Protein AF-A0A351QZT5-F1 (afdb_monomer_lite)

Structure (mmCIF, N/CA/C/O backbone):
data_AF-A0A351QZT5-F1
#
_entry.id   AF-A0A351QZT5-F1
#
loop_
_atom_site.group_PDB
_atom_site.id
_atom_site.type_symbol
_atom_site.label_atom_id
_atom_site.label_alt_id
_atom_site.label_comp_id
_atom_site.label_asym_id
_atom_site.label_entity_id
_atom_site.label_seq_id
_atom_site.pdbx_PDB_ins_code
_atom_site.Cartn_x
_atom_site.Cartn_y
_atom_site.Cartn_z
_atom_site.occupancy
_atom_site.B_iso_or_equiv
_atom_site.auth_seq_id
_atom_site.auth_comp_id
_atom_site.auth_asym_id
_atom_site.auth_atom_id
_atom_site.pdbx_PDB_model_num
ATOM 1 N N . MET A 1 1 ? -37.251 -5.964 3.955 1.00 41.22 1 MET A N 1
ATOM 2 C CA . MET A 1 1 ? -36.649 -4.626 3.748 1.00 41.22 1 MET A CA 1
ATOM 3 C C . MET A 1 1 ? -35.363 -4.549 4.556 1.00 41.22 1 MET A C 1
ATOM 5 O O . MET A 1 1 ? -35.449 -4.616 5.776 1.00 41.22 1 MET A O 1
ATOM 9 N N . LYS A 1 2 ? -34.189 -4.450 3.918 1.00 48.06 2 LYS A N 1
ATOM 10 C CA . LYS A 1 2 ? -32.960 -4.080 4.636 1.00 48.06 2 LYS A CA 1
ATOM 11 C C . LYS A 1 2 ? -33.086 -2.598 4.990 1.00 48.06 2 LYS A C 1
ATOM 13 O O . LYS A 1 2 ? -33.150 -1.764 4.096 1.00 48.06 2 LYS A O 1
ATOM 18 N N . LYS A 1 3 ? -33.250 -2.282 6.275 1.00 58.62 3 LYS A N 1
ATOM 19 C CA . LYS A 1 3 ? -33.229 -0.895 6.750 1.00 58.62 3 LYS A CA 1
ATOM 20 C C . LYS A 1 3 ? -31.768 -0.494 6.896 1.00 58.62 3 LYS A C 1
ATOM 22 O O . LYS A 1 3 ? -31.158 -0.758 7.925 1.00 58.62 3 LYS A O 1
ATOM 27 N N . GLU A 1 4 ? -31.209 0.090 5.848 1.00 69.50 4 GLU A N 1
ATOM 28 C CA . GLU A 1 4 ? -29.913 0.756 5.927 1.00 69.50 4 GLU A CA 1
ATOM 29 C C . GLU A 1 4 ? -30.108 2.058 6.707 1.00 69.50 4 GLU A C 1
ATOM 31 O O . GLU A 1 4 ? -30.897 2.923 6.325 1.00 69.50 4 GLU A O 1
ATOM 36 N N . GLN A 1 5 ? -29.463 2.156 7.867 1.00 77.88 5 GLN A N 1
ATOM 37 C CA . GLN A 1 5 ? -29.479 3.351 8.700 1.00 77.88 5 GLN A CA 1
ATOM 38 C C . GLN A 1 5 ? -28.054 3.844 8.874 1.00 77.88 5 GLN A C 1
ATOM 40 O O . GLN A 1 5 ? -27.160 3.081 9.234 1.00 77.88 5 GLN A O 1
ATOM 45 N N . THR A 1 6 ? -27.852 5.138 8.653 1.00 85.94 6 THR A N 1
ATOM 46 C CA . THR A 1 6 ? -26.585 5.788 8.961 1.00 85.94 6 THR A CA 1
ATOM 47 C C . THR A 1 6 ? -26.472 5.999 10.468 1.00 85.94 6 THR A C 1
ATOM 49 O O . THR A 1 6 ? -27.440 6.332 11.164 1.00 85.94 6 THR A O 1
ATOM 52 N N . CYS A 1 7 ? -25.274 5.773 10.996 1.00 87.62 7 CYS A N 1
ATOM 53 C CA . CYS A 1 7 ? -24.989 5.965 12.408 1.00 87.62 7 CYS A CA 1
ATOM 54 C C . CYS A 1 7 ? -23.595 6.544 12.608 1.00 87.62 7 CYS A C 1
ATOM 56 O O . CYS A 1 7 ? -22.662 6.240 11.864 1.00 87.62 7 CYS A O 1
ATOM 58 N N . ASN A 1 8 ? -23.442 7.328 13.669 1.00 89.38 8 ASN A N 1
ATOM 59 C CA . ASN A 1 8 ? -22.129 7.643 14.201 1.00 89.38 8 ASN A CA 1
ATOM 60 C C . ASN A 1 8 ? -21.695 6.518 15.143 1.00 89.38 8 ASN A C 1
ATOM 62 O O . ASN A 1 8 ? -22.431 6.145 16.059 1.00 89.38 8 ASN A O 1
ATOM 66 N N . PHE A 1 9 ? -20.492 6.004 14.914 1.00 90.31 9 PHE A N 1
ATOM 67 C CA . PHE A 1 9 ? -19.908 4.903 15.666 1.00 90.31 9 PHE A CA 1
ATOM 68 C C . PHE A 1 9 ? -18.742 5.402 16.522 1.00 90.31 9 PHE A C 1
ATOM 70 O O . PHE A 1 9 ? -17.801 6.017 16.012 1.00 90.31 9 PHE A O 1
ATOM 77 N N . TYR A 1 10 ? -18.800 5.120 17.822 1.00 91.31 10 TYR A N 1
ATOM 78 C CA . TYR A 1 10 ? -17.805 5.545 18.800 1.00 91.31 10 TYR A CA 1
ATOM 79 C C . TYR A 1 10 ? -17.298 4.347 19.598 1.00 91.31 10 TYR A C 1
ATOM 81 O O . TYR A 1 10 ? -18.075 3.514 20.066 1.00 91.31 10 TYR A O 1
ATOM 89 N N . ILE A 1 11 ? -15.981 4.289 19.794 1.00 91.94 11 ILE A N 1
ATOM 90 C CA . ILE A 1 11 ? -15.333 3.260 20.607 1.00 91.94 11 ILE A CA 1
ATOM 91 C C . ILE A 1 11 ? -14.859 3.900 21.908 1.00 91.94 11 ILE A C 1
ATOM 93 O O . ILE A 1 11 ? -13.974 4.755 21.900 1.00 91.94 11 ILE A O 1
ATOM 97 N N . TYR A 1 12 ? -15.412 3.450 23.028 1.00 90.75 12 TYR A N 1
ATOM 98 C CA . TYR A 1 12 ? -15.063 3.914 24.366 1.00 90.75 12 TYR A CA 1
ATOM 99 C C . TYR A 1 12 ? -14.162 2.903 25.096 1.00 90.75 12 TYR A C 1
ATOM 101 O O . TYR A 1 12 ? -13.942 1.782 24.627 1.00 90.75 12 TYR A O 1
ATOM 109 N N . PRO A 1 13 ? -13.581 3.278 26.252 1.00 86.69 13 PRO A N 1
ATOM 110 C CA . PRO A 1 13 ? -12.863 2.351 27.122 1.00 86.69 13 PRO A CA 1
ATOM 111 C C . PRO A 1 13 ? -13.649 1.077 27.444 1.00 86.69 13 PRO A C 1
ATOM 113 O O . PRO A 1 13 ? -13.099 -0.005 27.260 1.00 86.69 13 PRO A O 1
ATOM 116 N N . ASN A 1 14 ? -14.928 1.224 27.805 1.00 88.75 14 ASN A N 1
ATOM 117 C CA . ASN A 1 14 ? -15.750 0.161 28.393 1.00 88.75 14 ASN A CA 1
ATOM 118 C C . ASN A 1 14 ? -16.771 -0.453 27.422 1.00 88.75 14 ASN A C 1
ATOM 120 O O . ASN A 1 14 ? -17.579 -1.284 27.829 1.00 88.75 14 ASN A O 1
ATOM 124 N N . GLY A 1 15 ? -16.767 -0.049 26.150 1.00 90.75 15 GLY A N 1
ATOM 125 C CA . GLY A 1 15 ? -17.767 -0.507 25.194 1.00 90.75 15 GLY A CA 1
ATOM 126 C C . GLY A 1 15 ? -17.778 0.273 23.888 1.00 90.75 15 GLY A C 1
ATOM 127 O O . GLY A 1 15 ? -16.898 1.094 23.618 1.00 90.75 15 GLY A O 1
ATOM 128 N N . ILE A 1 16 ? -18.796 0.011 23.081 1.00 93.06 16 ILE A N 1
ATOM 129 C CA . ILE A 1 16 ? -19.071 0.696 21.818 1.00 93.06 16 ILE A CA 1
ATOM 130 C C . ILE A 1 16 ? -20.423 1.389 21.879 1.00 93.06 16 ILE A C 1
ATOM 132 O O . ILE A 1 16 ? -21.345 0.935 22.555 1.00 93.06 16 ILE A O 1
ATOM 136 N N . TYR A 1 17 ? -20.531 2.495 21.159 1.00 93.25 17 TYR A N 1
ATOM 137 C CA . TYR A 1 17 ? -21.716 3.330 21.148 1.00 93.25 17 TYR A CA 1
ATOM 138 C C . TYR A 1 17 ? -22.104 3.690 19.716 1.00 93.25 17 TYR A C 1
ATOM 140 O O . TYR A 1 17 ? -21.278 4.158 18.928 1.00 93.25 17 TYR A O 1
ATOM 148 N N . PHE A 1 18 ? -23.377 3.483 19.407 1.00 90.75 18 PHE A N 1
ATOM 149 C CA . PHE A 1 18 ? -24.009 3.787 18.136 1.00 90.75 18 PHE A CA 1
ATOM 150 C C . PHE A 1 18 ? -25.028 4.896 18.335 1.00 90.75 18 PHE A C 1
ATOM 152 O O . PHE A 1 18 ? -25.919 4.794 19.177 1.00 90.75 18 PHE A O 1
ATOM 159 N N . ASN A 1 19 ? -24.916 5.945 17.532 1.00 89.88 19 ASN A N 1
ATOM 160 C CA . ASN A 1 19 ? -25.879 7.034 17.485 1.00 89.88 19 ASN A CA 1
ATOM 161 C C . ASN A 1 19 ? -26.495 7.076 16.086 1.00 89.88 19 ASN A C 1
ATOM 163 O O . ASN A 1 19 ? -25.877 7.602 15.156 1.00 89.88 19 ASN A O 1
ATOM 167 N N . PHE A 1 20 ? -27.667 6.464 15.930 1.00 87.00 20 PHE A N 1
ATOM 168 C CA . PHE A 1 20 ? -28.378 6.390 14.659 1.00 87.00 20 PHE A CA 1
ATOM 169 C C . PHE A 1 20 ? -29.042 7.730 14.351 1.00 87.00 20 PHE A C 1
ATOM 171 O O . PHE A 1 20 ? -29.643 8.357 15.224 1.00 87.00 20 PHE A O 1
ATOM 178 N N . THR A 1 21 ? -28.987 8.157 13.090 1.00 80.06 21 THR A N 1
ATOM 179 C CA . THR A 1 21 ? -29.537 9.453 12.660 1.00 80.06 21 THR A CA 1
ATOM 180 C C . THR A 1 21 ? -31.043 9.576 12.920 1.00 80.06 21 THR A C 1
ATOM 182 O O . THR A 1 21 ? -31.542 10.676 13.132 1.00 80.06 21 THR A O 1
ATOM 185 N N . LEU A 1 22 ? -31.759 8.449 12.987 1.00 75.19 22 LEU A N 1
ATOM 186 C CA . LEU A 1 22 ? -33.195 8.381 13.284 1.00 75.19 22 LEU A CA 1
ATOM 187 C C . LEU A 1 22 ? -33.514 8.195 14.784 1.00 75.19 22 LEU A C 1
ATOM 189 O O . LEU A 1 22 ? -34.585 7.711 15.134 1.00 75.19 22 LEU A O 1
ATOM 193 N N . GLY A 1 23 ? -32.597 8.590 15.673 1.00 67.81 23 GLY A N 1
ATOM 194 C CA . GLY A 1 23 ? -32.889 8.872 17.085 1.00 67.81 23 GLY A CA 1
ATOM 195 C C . GLY A 1 23 ? -32.577 7.753 18.077 1.00 67.81 23 GLY A C 1
ATOM 196 O O . GLY A 1 23 ? -32.468 8.020 19.274 1.00 67.81 23 GLY A O 1
ATOM 197 N N . ASN A 1 24 ? -32.359 6.524 17.611 1.00 81.06 24 ASN A N 1
ATOM 198 C CA . ASN A 1 24 ? -31.965 5.438 18.501 1.00 81.06 24 ASN A CA 1
ATOM 199 C C . ASN A 1 24 ? -30.483 5.551 18.865 1.00 81.06 24 ASN A C 1
ATOM 201 O O . ASN A 1 24 ? -29.616 5.772 18.018 1.00 81.06 24 ASN A O 1
ATOM 205 N N . LYS A 1 25 ? -30.193 5.370 20.149 1.00 87.94 25 LYS A N 1
ATOM 206 C CA . LYS A 1 25 ? -28.838 5.287 20.686 1.00 87.94 25 LYS A CA 1
ATOM 207 C C . LYS A 1 25 ? -28.672 3.907 21.285 1.00 87.94 25 LYS A C 1
ATOM 209 O O . LYS A 1 25 ? -29.520 3.478 22.061 1.00 87.94 25 LYS A O 1
ATOM 214 N N . VAL A 1 26 ? -27.602 3.217 20.918 1.00 88.50 26 VAL A N 1
ATOM 215 C CA . VAL A 1 26 ? -27.355 1.850 21.375 1.00 88.50 26 VAL A CA 1
ATOM 216 C C . VAL A 1 26 ? -25.946 1.766 21.933 1.00 88.50 26 VAL A C 1
ATOM 218 O O . VAL A 1 26 ? -24.992 2.220 21.305 1.00 88.50 26 VAL A O 1
ATOM 221 N N . TYR A 1 27 ? -25.819 1.204 23.129 1.00 91.31 27 TYR A N 1
ATOM 222 C CA . TYR A 1 27 ? -24.543 0.988 23.797 1.00 91.31 27 TYR A CA 1
ATOM 223 C C . TYR A 1 27 ? -24.343 -0.502 24.042 1.00 91.31 27 TYR A C 1
ATOM 225 O O . TYR A 1 27 ? -25.229 -1.160 24.582 1.00 91.31 27 TYR A O 1
ATOM 233 N N . PHE A 1 28 ? -23.158 -1.007 23.712 1.00 90.38 28 PHE A N 1
ATOM 234 C CA . PHE A 1 28 ? -22.757 -2.372 24.033 1.00 90.38 28 PHE A CA 1
ATOM 235 C C . PHE A 1 28 ? -21.510 -2.349 24.906 1.00 90.38 28 PHE A C 1
ATOM 237 O O . PHE A 1 28 ? -20.482 -1.789 24.519 1.00 90.38 28 PHE A O 1
ATOM 244 N N . SER A 1 29 ? -21.597 -2.983 26.078 1.00 89.25 29 SER A N 1
ATOM 245 C CA . SER A 1 29 ? -20.441 -3.201 26.950 1.00 89.25 29 SER A CA 1
ATOM 246 C C . SER A 1 29 ? -19.392 -4.060 26.244 1.00 89.25 29 SER A C 1
ATOM 248 O O . SER A 1 29 ? -19.732 -4.992 25.513 1.00 89.25 29 SER A O 1
ATOM 250 N N . LEU A 1 30 ? -18.113 -3.783 26.499 1.00 86.88 30 LEU A N 1
ATOM 251 C CA . LEU A 1 30 ? -16.993 -4.547 25.951 1.00 86.88 30 LEU A CA 1
ATOM 252 C C . LEU A 1 30 ? -17.080 -6.038 26.318 1.00 86.88 30 LEU A C 1
ATOM 254 O O . LEU A 1 30 ? -16.704 -6.883 25.516 1.00 86.88 30 LEU A O 1
ATOM 258 N N . GLU A 1 31 ? -17.637 -6.367 27.485 1.00 86.06 31 GLU A N 1
ATOM 259 C CA . GLU A 1 31 ? -17.836 -7.748 27.957 1.00 86.06 31 GLU A CA 1
ATOM 260 C C . GLU A 1 31 ? -18.825 -8.553 27.097 1.00 86.06 31 GLU A C 1
ATOM 262 O O . GLU A 1 31 ? -18.746 -9.787 27.016 1.00 86.06 31 GLU A O 1
ATOM 267 N N . ASN A 1 32 ? -19.749 -7.854 26.432 1.00 87.19 32 ASN A N 1
ATOM 268 C CA . ASN A 1 32 ? -20.734 -8.457 25.539 1.00 87.19 32 ASN A CA 1
ATOM 269 C C . ASN A 1 32 ? -20.168 -8.683 24.136 1.00 87.19 32 ASN A C 1
ATOM 271 O O . ASN A 1 32 ? -20.751 -9.436 23.362 1.00 87.19 32 ASN A O 1
ATOM 275 N N . LEU A 1 33 ? -19.031 -8.079 23.799 1.00 87.69 33 LEU A N 1
ATOM 276 C CA . LEU A 1 33 ? -18.394 -8.250 22.502 1.00 87.69 33 LEU A CA 1
ATOM 277 C C . LEU A 1 33 ? -17.529 -9.519 22.513 1.00 87.69 33 LEU A C 1
ATOM 279 O O . LEU A 1 33 ? -16.673 -9.695 23.376 1.00 87.69 33 LEU A O 1
ATOM 283 N N . ARG A 1 34 ? -17.736 -10.417 21.546 1.00 85.75 34 ARG A N 1
ATOM 284 C CA . ARG A 1 34 ? -16.976 -11.675 21.430 1.00 85.75 34 ARG A CA 1
ATOM 285 C C . ARG A 1 34 ? -15.878 -11.623 20.388 1.00 85.75 34 ARG A C 1
ATOM 287 O O . ARG A 1 34 ? -14.765 -12.080 20.628 1.00 85.75 34 ARG A O 1
ATOM 294 N N . GLN A 1 35 ? -16.215 -11.133 19.205 1.00 85.62 35 GLN A N 1
ATOM 295 C CA . GLN A 1 35 ? -15.324 -11.153 18.058 1.00 85.62 35 GLN A CA 1
ATOM 296 C C . GLN A 1 35 ? -15.579 -9.928 17.196 1.00 85.62 35 GLN A C 1
ATOM 298 O O . GLN A 1 35 ? -16.703 -9.440 17.095 1.00 85.62 35 GLN A O 1
ATOM 303 N N . VAL A 1 36 ? -14.520 -9.463 16.547 1.00 89.00 36 VAL A N 1
ATOM 304 C CA . VAL A 1 36 ? -14.604 -8.483 15.474 1.00 89.00 36 VAL A CA 1
ATOM 305 C C . VAL A 1 36 ? -13.934 -9.064 14.231 1.00 89.00 36 VAL A C 1
ATOM 307 O O . VAL A 1 36 ? -12.860 -9.662 14.336 1.00 89.00 36 VAL A O 1
ATOM 310 N N . LYS A 1 37 ? -14.572 -8.924 13.070 1.00 88.81 37 LYS A N 1
ATOM 311 C CA . LYS A 1 37 ? -14.020 -9.277 11.755 1.00 88.81 37 LYS A CA 1
ATOM 312 C C . LYS A 1 37 ? -14.101 -8.072 10.822 1.00 88.81 37 LYS A C 1
ATOM 314 O O . LYS A 1 37 ? -14.906 -7.168 11.035 1.00 88.81 37 LYS A O 1
ATOM 319 N N . CYS A 1 38 ? -13.252 -8.064 9.805 1.00 86.31 38 CYS A N 1
ATOM 320 C CA . CYS A 1 38 ? -13.203 -7.024 8.788 1.00 86.31 38 CYS A CA 1
ATOM 321 C C . CYS A 1 38 ? -13.192 -7.693 7.412 1.00 86.31 38 CYS A C 1
ATOM 323 O O . CYS A 1 38 ? -12.330 -8.534 7.168 1.00 86.31 38 CYS A O 1
ATOM 325 N N . ASP A 1 39 ? -14.130 -7.321 6.543 1.00 80.88 39 ASP A N 1
ATOM 326 C CA . ASP A 1 39 ? -14.259 -7.838 5.172 1.00 80.88 39 ASP A CA 1
ATOM 327 C C . ASP A 1 39 ? -14.051 -6.707 4.151 1.00 80.88 39 ASP A C 1
ATOM 329 O O . ASP A 1 39 ? -14.941 -6.359 3.382 1.00 80.88 39 ASP A O 1
ATOM 333 N N . GLY A 1 40 ? -12.901 -6.027 4.245 1.00 73.00 40 GLY A N 1
ATOM 334 C CA . GLY A 1 40 ? -12.448 -4.963 3.331 1.00 73.00 40 GLY A CA 1
ATOM 335 C C . GLY A 1 40 ? -13.221 -3.635 3.379 1.00 73.00 40 GLY A C 1
ATOM 336 O O . GLY A 1 40 ? -12.607 -2.572 3.366 1.00 73.00 40 GLY A O 1
ATOM 337 N N . VAL A 1 41 ? -14.549 -3.681 3.471 1.00 79.94 41 VAL A N 1
ATOM 338 C CA . VAL A 1 41 ? -15.468 -2.529 3.474 1.00 79.94 41 VAL A CA 1
ATOM 339 C C . VAL A 1 41 ? -16.398 -2.569 4.691 1.00 79.94 41 VAL A C 1
ATOM 341 O O . VAL A 1 41 ? -16.810 -1.527 5.206 1.00 79.94 41 VAL A O 1
ATOM 344 N N . THR A 1 42 ? -16.683 -3.768 5.207 1.00 86.62 42 THR A N 1
ATOM 345 C CA . THR A 1 42 ? -17.592 -3.959 6.341 1.00 86.62 42 THR A CA 1
ATOM 346 C C . T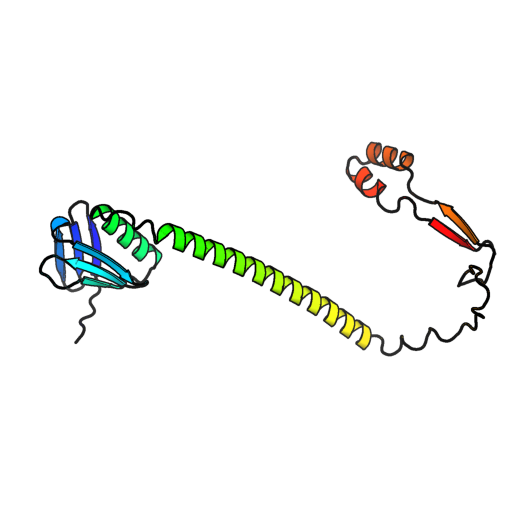HR A 1 42 ? -16.875 -4.422 7.603 1.00 86.62 42 THR A C 1
ATOM 348 O O . THR A 1 42 ? -16.061 -5.348 7.580 1.00 86.62 42 THR A O 1
ATOM 351 N N . LEU A 1 43 ? -17.232 -3.804 8.726 1.00 90.19 43 LEU A N 1
ATOM 352 C CA . LEU A 1 43 ? -16.874 -4.223 10.074 1.00 90.19 43 LEU A CA 1
ATOM 353 C C . LEU A 1 43 ? -17.997 -5.101 10.635 1.00 90.19 43 LEU A C 1
ATOM 355 O O . LEU A 1 43 ? -19.136 -4.649 10.757 1.00 90.19 43 LEU A O 1
ATOM 359 N N . GLU A 1 44 ? -17.673 -6.339 10.998 1.00 90.81 44 GLU A N 1
ATOM 360 C CA . GLU A 1 44 ? -18.608 -7.260 11.645 1.00 90.81 44 GLU A CA 1
ATOM 361 C C . GLU A 1 44 ? -18.278 -7.378 13.135 1.00 90.81 44 GLU A C 1
ATOM 363 O O . GLU A 1 44 ? -17.159 -7.747 13.505 1.00 90.81 44 GLU A O 1
ATOM 368 N N . ILE A 1 45 ? -19.250 -7.093 13.998 1.00 90.94 45 ILE A N 1
ATOM 369 C CA . ILE A 1 45 ? -19.118 -7.171 15.454 1.00 90.94 45 ILE A CA 1
ATOM 370 C C . ILE A 1 45 ? -20.077 -8.241 15.968 1.00 90.94 45 ILE A C 1
ATOM 372 O O . ILE A 1 45 ? -21.290 -8.134 15.808 1.00 90.94 45 ILE A O 1
ATOM 376 N N . TYR A 1 46 ? -19.529 -9.272 16.602 1.00 88.44 46 TYR A N 1
ATOM 377 C CA . TYR A 1 46 ? -20.289 -10.394 17.137 1.00 88.44 46 TYR A CA 1
ATOM 378 C C . TYR A 1 46 ? -20.553 -10.154 18.621 1.00 88.44 46 TYR A C 1
ATOM 380 O O . TYR A 1 46 ? -19.610 -10.101 19.421 1.00 88.44 46 TYR A O 1
ATOM 388 N N . ILE A 1 47 ? -21.826 -10.015 18.980 1.00 88.44 47 ILE A N 1
ATOM 389 C CA . ILE A 1 47 ? 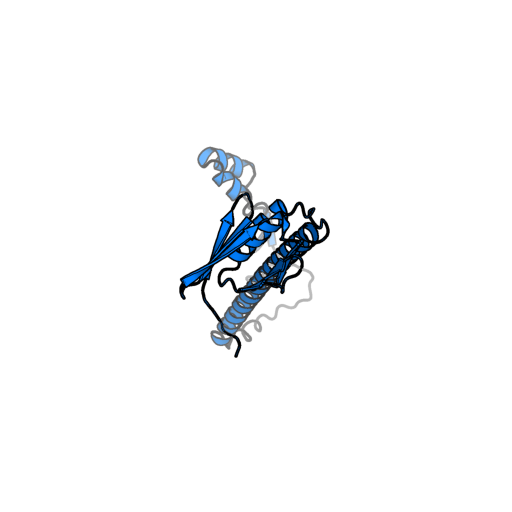-22.279 -9.775 20.350 1.00 88.44 47 ILE A CA 1
ATOM 390 C C . ILE A 1 47 ? -22.752 -11.097 20.966 1.00 88.44 47 ILE A C 1
ATOM 392 O O . ILE A 1 47 ? -23.240 -11.999 20.287 1.00 88.44 47 ILE A O 1
ATOM 396 N N . ARG A 1 48 ? -22.541 -11.259 22.270 1.00 82.12 48 ARG A N 1
ATOM 397 C CA . ARG A 1 48 ? -22.969 -12.432 23.029 1.00 82.12 48 ARG A CA 1
ATOM 398 C C . ARG A 1 48 ? -24.498 -12.502 23.058 1.00 82.12 48 ARG A C 1
ATOM 400 O O . ARG A 1 48 ? -25.129 -11.586 23.562 1.00 82.12 48 ARG A O 1
ATOM 407 N N . ASN A 1 49 ? -25.051 -13.631 22.612 1.00 75.69 49 ASN A N 1
ATOM 408 C CA . ASN A 1 49 ? -26.493 -13.924 22.618 1.00 75.69 49 ASN A CA 1
ATOM 409 C C . ASN A 1 49 ? -27.350 -12.965 21.769 1.00 75.69 49 ASN A C 1
ATOM 411 O O . ASN A 1 49 ? -28.563 -12.919 21.944 1.00 75.69 49 ASN A O 1
ATOM 415 N N . GLU A 1 50 ? -26.734 -12.237 20.840 1.00 78.06 50 GLU A N 1
ATOM 416 C CA . GLU A 1 50 ? -27.409 -11.327 19.915 1.00 78.06 50 GLU A CA 1
ATOM 417 C C . GLU A 1 50 ? -26.928 -11.576 18.480 1.00 78.06 50 GLU A C 1
ATOM 419 O O . GLU A 1 50 ? -25.938 -12.279 18.244 1.00 78.06 50 GLU A O 1
ATOM 424 N N . GLU A 1 51 ? -27.634 -11.001 17.507 1.00 79.31 51 GLU A N 1
ATOM 425 C CA . GLU A 1 51 ? -27.199 -11.018 16.114 1.00 79.31 51 GLU A CA 1
ATOM 426 C C . GLU A 1 51 ? -25.925 -10.183 15.911 1.00 79.31 51 GLU A C 1
ATOM 428 O O . GLU A 1 51 ? -25.626 -9.239 16.646 1.00 79.31 51 GLU A O 1
ATOM 433 N N . MET A 1 52 ? -25.149 -10.536 14.886 1.00 85.88 52 MET A N 1
ATOM 434 C CA . MET A 1 52 ? -23.963 -9.766 14.519 1.00 85.88 52 MET A CA 1
ATOM 435 C C . MET A 1 52 ? -24.351 -8.387 13.970 1.00 85.88 52 MET A C 1
ATOM 437 O O . MET A 1 52 ? -25.248 -8.262 13.135 1.00 85.88 52 MET A O 1
ATOM 441 N N . ILE A 1 53 ? -23.616 -7.353 14.373 1.00 87.50 53 ILE A N 1
ATOM 442 C CA . ILE A 1 53 ? -23.755 -6.011 13.807 1.00 87.50 53 ILE A CA 1
ATOM 443 C C . ILE A 1 53 ? -22.815 -5.887 12.615 1.00 87.50 53 ILE A C 1
ATOM 445 O O . ILE A 1 53 ? -21.606 -6.089 12.746 1.00 87.50 53 ILE A O 1
ATOM 449 N N . LYS A 1 54 ? -23.371 -5.511 11.463 1.00 89.62 54 LYS A N 1
ATOM 450 C CA . LYS A 1 54 ? -22.621 -5.173 10.251 1.00 89.62 54 LYS A CA 1
ATOM 451 C C . LYS A 1 54 ? -22.630 -3.671 10.035 1.00 89.62 54 LYS A C 1
ATOM 453 O O . LYS A 1 54 ? -23.697 -3.064 9.999 1.00 89.62 54 LYS A O 1
ATOM 458 N N . ILE A 1 55 ? -21.446 -3.088 9.890 1.00 88.88 55 ILE A N 1
ATOM 459 C CA . ILE A 1 55 ? -21.265 -1.652 9.682 1.00 88.88 55 ILE A CA 1
ATOM 460 C C . ILE A 1 55 ? -20.433 -1.465 8.426 1.00 88.88 55 ILE A C 1
ATOM 462 O O . ILE A 1 55 ? -19.307 -1.953 8.352 1.00 88.88 55 ILE A O 1
ATOM 466 N N . GLU A 1 56 ? -20.967 -0.736 7.459 1.00 88.56 56 GLU A N 1
ATOM 467 C CA . GLU A 1 56 ? -20.208 -0.291 6.297 1.00 88.56 56 GLU A CA 1
ATOM 468 C C . GLU A 1 56 ? -19.481 1.015 6.633 1.00 88.56 56 GLU A C 1
ATOM 470 O O . GLU A 1 56 ? -20.060 1.922 7.235 1.00 88.56 56 GLU A O 1
ATOM 475 N N . ILE A 1 57 ? -18.186 1.094 6.317 1.00 87.19 57 ILE A N 1
ATOM 476 C CA . ILE A 1 57 ? -17.372 2.286 6.581 1.00 87.19 57 ILE A CA 1
ATOM 477 C C . ILE A 1 57 ? -16.695 2.717 5.280 1.00 87.19 57 ILE A C 1
ATOM 479 O O . ILE A 1 57 ? -15.697 2.127 4.876 1.00 87.19 57 ILE A O 1
ATOM 483 N N . ASP A 1 58 ? -17.159 3.828 4.700 1.00 84.75 58 ASP A N 1
ATOM 484 C CA . ASP A 1 58 ? -16.725 4.346 3.387 1.00 84.75 58 ASP A CA 1
ATOM 485 C C . ASP A 1 58 ? -15.208 4.571 3.245 1.00 84.75 58 ASP A C 1
ATOM 487 O O . ASP A 1 58 ? -14.665 4.636 2.144 1.00 84.75 58 ASP A O 1
ATOM 491 N N . LYS A 1 59 ? -14.498 4.776 4.362 1.00 85.44 59 LYS A N 1
ATOM 492 C CA . LYS A 1 59 ? -13.060 5.077 4.376 1.00 85.44 59 LYS A CA 1
ATOM 493 C C . LYS A 1 59 ? -12.272 3.904 4.949 1.00 85.44 59 LYS A C 1
ATOM 495 O O . LYS A 1 59 ? -12.220 3.744 6.168 1.00 85.44 59 LYS A O 1
ATOM 500 N N . GLU A 1 60 ? -11.522 3.209 4.096 1.00 83.56 60 GLU A N 1
ATOM 501 C CA . GLU A 1 60 ? -10.663 2.064 4.453 1.00 83.56 60 GLU A CA 1
ATOM 502 C C . GLU A 1 60 ? -9.711 2.358 5.631 1.00 83.56 60 GLU A C 1
ATOM 504 O O . GLU A 1 60 ? -9.570 1.560 6.561 1.00 83.56 60 GLU A O 1
ATOM 509 N N . LYS A 1 61 ? -9.110 3.560 5.668 1.00 84.75 61 LYS A N 1
ATOM 510 C CA . LYS A 1 61 ? -8.261 3.993 6.795 1.00 84.75 61 LYS A CA 1
ATOM 511 C C . LYS A 1 61 ? -9.021 4.031 8.124 1.00 84.75 61 LYS A C 1
ATOM 513 O O . LYS A 1 61 ? -8.472 3.635 9.149 1.00 84.75 61 LYS A O 1
ATOM 518 N N . LYS A 1 62 ? -10.272 4.509 8.121 1.00 87.81 62 LYS A N 1
ATOM 519 C CA . LYS A 1 62 ? -11.116 4.564 9.326 1.00 87.81 62 LYS A CA 1
ATOM 520 C C . LYS A 1 62 ? -11.568 3.168 9.743 1.00 87.81 62 LYS A C 1
ATOM 522 O O . LYS A 1 62 ? -11.541 2.869 10.932 1.00 87.81 62 LYS A O 1
ATOM 527 N N . LEU A 1 63 ? -11.917 2.317 8.777 1.00 87.69 63 LEU A N 1
ATOM 528 C CA . LEU A 1 63 ? -12.258 0.914 9.010 1.00 87.69 63 LEU A CA 1
ATOM 529 C C . LEU A 1 63 ? -11.104 0.174 9.698 1.00 87.69 63 LEU A C 1
ATOM 531 O O . LEU A 1 63 ? -11.285 -0.424 10.757 1.00 87.69 63 LEU A O 1
ATOM 535 N N . SER A 1 64 ? -9.894 0.313 9.154 1.00 85.81 64 SER A N 1
ATOM 536 C CA . SER A 1 64 ? -8.674 -0.282 9.707 1.00 85.81 64 SER A CA 1
ATOM 537 C C . SER A 1 64 ? -8.381 0.208 11.127 1.00 85.81 64 SER A C 1
ATOM 539 O O . SER A 1 64 ? -8.028 -0.580 12.004 1.00 85.81 64 SER A O 1
ATOM 541 N N . GLN A 1 65 ? -8.544 1.509 11.386 1.00 88.88 65 GLN A N 1
ATOM 542 C CA . GLN A 1 65 ? -8.388 2.076 12.727 1.00 88.88 65 GLN A CA 1
ATOM 543 C C . GLN A 1 65 ? -9.416 1.504 13.708 1.00 8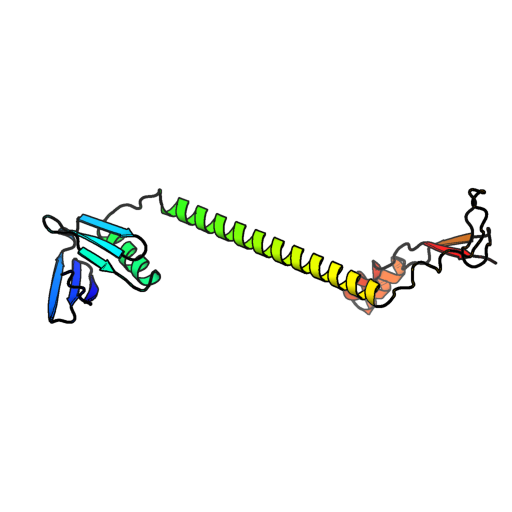8.88 65 GLN A C 1
ATOM 545 O O . GLN A 1 65 ? -9.033 1.032 14.779 1.00 88.88 65 GLN A O 1
ATOM 550 N N . ALA A 1 66 ? -10.699 1.496 13.338 1.00 89.12 66 ALA A N 1
ATOM 551 C CA . ALA A 1 66 ? -11.775 0.961 14.166 1.00 89.12 66 ALA A CA 1
ATOM 552 C C . ALA A 1 66 ? -11.554 -0.521 14.505 1.00 89.12 66 ALA A C 1
ATOM 554 O O . ALA A 1 66 ? -11.589 -0.896 15.680 1.00 89.12 66 ALA A O 1
ATOM 555 N N . TYR A 1 67 ? -11.242 -1.342 13.498 1.00 90.75 67 TYR A N 1
ATOM 556 C CA . TYR A 1 67 ? -10.942 -2.764 13.662 1.00 90.75 67 TYR A CA 1
ATOM 557 C C . TYR A 1 67 ? -9.776 -2.996 14.629 1.00 90.75 67 TYR A C 1
ATOM 559 O O . TYR A 1 67 ? -9.908 -3.750 15.593 1.00 90.75 67 TYR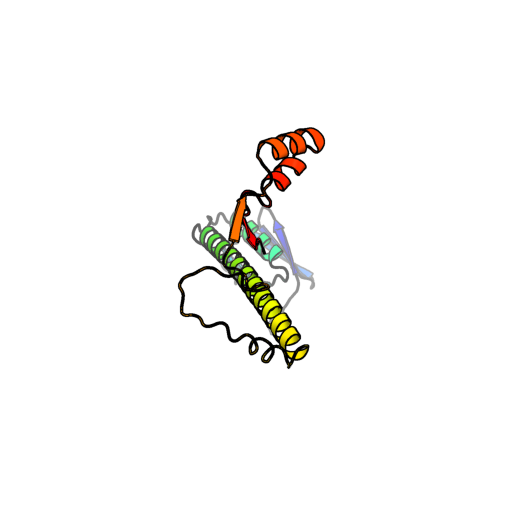 A O 1
ATOM 567 N N . ASN A 1 68 ? -8.652 -2.302 14.428 1.00 88.38 68 ASN A N 1
ATOM 568 C CA . ASN A 1 68 ? -7.462 -2.464 15.264 1.00 88.38 68 ASN A CA 1
ATOM 569 C C . ASN A 1 68 ? -7.706 -2.052 16.722 1.00 88.38 68 ASN A C 1
ATOM 571 O O . ASN A 1 68 ? -7.237 -2.730 17.640 1.00 88.38 68 ASN A O 1
ATOM 575 N N . VAL A 1 69 ? -8.451 -0.964 16.949 1.00 89.94 69 VAL A N 1
ATOM 576 C CA . VAL A 1 69 ? -8.798 -0.504 18.301 1.00 89.94 69 VAL A CA 1
ATOM 577 C C . VAL A 1 69 ? -9.698 -1.520 19.003 1.00 89.94 69 VAL A C 1
ATOM 579 O O . VAL A 1 69 ? -9.397 -1.900 20.135 1.00 89.94 69 VAL A O 1
ATOM 582 N N . LEU A 1 70 ? -10.763 -1.994 18.349 1.00 88.94 70 LEU A N 1
ATOM 583 C CA . LEU A 1 70 ? -11.663 -2.998 18.926 1.00 88.94 70 LEU A CA 1
ATOM 584 C C . LEU A 1 70 ? -10.936 -4.301 19.220 1.00 88.94 70 LEU A C 1
ATOM 586 O O . LEU A 1 70 ? -11.015 -4.818 20.329 1.00 88.94 70 LEU A O 1
ATOM 590 N N . ARG A 1 71 ? -10.164 -4.799 18.258 1.00 86.56 71 ARG A N 1
ATOM 591 C CA . ARG A 1 71 ? -9.403 -6.038 18.404 1.00 86.56 71 ARG A CA 1
ATOM 592 C C . ARG A 1 71 ? -8.447 -5.985 19.591 1.00 86.56 71 ARG A C 1
ATOM 594 O O . ARG A 1 71 ? -8.416 -6.919 20.387 1.00 86.56 71 ARG A O 1
ATOM 601 N N . LYS A 1 72 ? -7.715 -4.874 19.742 1.00 87.12 72 LYS A N 1
ATOM 602 C CA . LYS A 1 72 ? -6.826 -4.645 20.889 1.00 87.12 72 LYS A CA 1
ATOM 603 C C . LYS A 1 72 ? -7.598 -4.646 22.211 1.00 87.12 72 LYS A C 1
ATOM 605 O O . LYS A 1 72 ? -7.125 -5.223 23.183 1.00 87.12 72 LYS A O 1
ATOM 610 N N . LYS A 1 73 ? -8.770 -4.006 22.251 1.00 85.44 73 LYS A N 1
ATOM 611 C CA . LYS A 1 73 ? -9.619 -3.935 23.451 1.00 85.44 73 LYS A CA 1
ATOM 612 C C . LYS A 1 73 ? -10.207 -5.284 23.851 1.00 85.44 73 LYS A C 1
ATOM 614 O O . LYS A 1 73 ? -10.305 -5.554 25.038 1.00 85.44 73 LYS A O 1
ATOM 619 N N . LEU A 1 74 ? -10.540 -6.135 22.886 1.00 83.44 74 LEU A N 1
ATOM 620 C CA . LEU A 1 74 ? -11.071 -7.477 23.140 1.00 83.44 74 LEU A CA 1
ATOM 621 C C . LEU A 1 74 ? -10.012 -8.470 23.640 1.00 83.44 74 LEU A C 1
ATOM 623 O O . LEU A 1 74 ? -10.324 -9.642 23.826 1.00 83.44 74 LEU A O 1
ATOM 627 N N . GLY A 1 75 ? -8.753 -8.047 23.804 1.00 71.00 75 GLY A N 1
ATOM 628 C CA . GLY A 1 75 ? -7.667 -8.952 24.182 1.00 71.00 75 GLY A CA 1
ATOM 629 C C . GLY A 1 75 ? -7.423 -10.055 23.148 1.00 71.00 75 GLY A C 1
ATOM 630 O O . GLY A 1 75 ? -6.741 -11.034 23.443 1.00 71.00 75 GLY A O 1
ATOM 631 N N . LEU A 1 76 ? -7.968 -9.904 21.934 1.00 64.56 76 LEU A N 1
ATOM 632 C CA . LEU A 1 76 ? -7.730 -10.821 20.833 1.00 64.56 76 LEU A CA 1
ATOM 633 C C . LEU A 1 76 ? -6.256 -10.677 20.465 1.00 64.56 76 LEU A C 1
ATOM 635 O O . LEU A 1 76 ? -5.819 -9.631 19.971 1.00 64.56 76 LEU A O 1
ATOM 639 N N . SER A 1 77 ? -5.480 -11.717 20.770 1.00 45.25 77 SER A N 1
ATOM 640 C CA . SER A 1 77 ? -4.061 -11.766 20.452 1.00 45.25 77 SER A CA 1
ATOM 641 C C . SER A 1 77 ? -3.855 -11.454 18.965 1.00 45.25 77 SER A C 1
ATOM 643 O O . SER A 1 77 ? -4.719 -11.751 18.127 1.00 45.25 77 SER A O 1
ATOM 645 N N . PRO A 1 78 ? -2.726 -10.833 18.587 1.00 47.91 78 PRO A N 1
ATOM 646 C CA . PRO A 1 78 ? -2.387 -10.729 17.188 1.00 47.91 78 PRO A CA 1
ATOM 647 C C . PRO A 1 78 ? -2.384 -12.137 16.590 1.00 47.91 78 PRO A C 1
ATOM 649 O O . PRO A 1 78 ? -1.532 -12.947 16.944 1.00 47.91 78 PRO A O 1
ATOM 652 N N . GLN A 1 79 ? -3.311 -12.433 15.677 1.00 48.12 79 GLN A N 1
ATOM 653 C CA . GLN A 1 79 ? -3.102 -13.457 14.663 1.00 48.12 79 GLN A CA 1
ATOM 654 C C . GLN A 1 79 ? -1.790 -13.093 13.955 1.00 48.12 79 GLN A C 1
ATOM 656 O O . GLN A 1 79 ? -1.761 -12.262 13.049 1.00 48.12 79 GLN A O 1
ATOM 661 N N . LYS A 1 80 ? -0.677 -13.648 14.449 1.00 44.75 80 LYS A N 1
ATOM 662 C CA . LYS A 1 80 ? 0.681 -13.454 13.923 1.00 44.75 80 LYS A CA 1
ATOM 663 C C . LYS A 1 80 ? 0.768 -13.822 12.436 1.00 44.75 80 LYS A C 1
ATOM 665 O O . LYS A 1 80 ? 1.614 -13.289 11.736 1.00 44.75 80 LYS A O 1
ATOM 670 N N . LEU A 1 81 ? -0.148 -14.660 11.948 1.00 46.59 81 LEU A N 1
ATOM 671 C CA . LEU A 1 81 ? -0.178 -15.137 10.568 1.00 46.59 81 LEU A CA 1
ATOM 672 C C . LEU A 1 81 ? -0.609 -14.108 9.509 1.00 46.59 81 LEU A C 1
ATOM 674 O O . LEU A 1 81 ? -0.320 -14.339 8.339 1.00 46.59 81 LEU A O 1
ATOM 678 N N . GLU A 1 82 ? -1.264 -12.997 9.858 1.00 54.97 82 GLU A N 1
ATOM 679 C CA . GLU A 1 82 ? -1.760 -12.049 8.840 1.00 54.97 82 GLU A CA 1
ATOM 680 C C . GLU A 1 82 ? -0.851 -10.831 8.653 1.00 54.97 82 GLU A C 1
ATOM 682 O O . GLU A 1 82 ? -0.638 -10.395 7.528 1.00 54.97 82 GLU A O 1
ATOM 687 N N . GLY A 1 83 ? -0.238 -10.310 9.719 1.00 49.06 83 GLY A N 1
ATOM 688 C CA . GLY A 1 83 ? 0.598 -9.106 9.622 1.00 49.06 83 GLY A CA 1
ATOM 689 C C . GLY A 1 83 ? 1.886 -9.303 8.814 1.00 49.06 83 GLY A C 1
ATOM 690 O O . GLY A 1 83 ? 2.307 -8.398 8.096 1.00 49.06 83 GLY A O 1
ATOM 691 N N . GLU A 1 84 ? 2.504 -10.482 8.908 1.00 59.12 84 GLU A N 1
ATOM 692 C CA . GLU A 1 84 ? 3.709 -10.818 8.137 1.00 59.12 84 GLU A CA 1
ATOM 693 C C . GLU A 1 84 ? 3.372 -11.104 6.673 1.00 59.12 84 GLU A C 1
ATOM 695 O O . GLU A 1 84 ? 4.024 -10.554 5.791 1.00 59.12 84 GLU A O 1
ATOM 700 N N . LYS A 1 85 ? 2.289 -11.849 6.407 1.00 60.91 85 LYS A N 1
ATOM 701 C CA . LYS A 1 85 ? 1.809 -12.103 5.040 1.00 60.91 85 LYS A CA 1
ATOM 702 C C . LYS A 1 85 ? 1.375 -10.824 4.329 1.00 60.91 85 LYS A C 1
ATOM 704 O O . LYS A 1 85 ? 1.689 -10.658 3.157 1.00 60.91 85 LYS A O 1
ATOM 709 N N . ILE A 1 86 ? 0.702 -9.904 5.025 1.00 63.41 86 ILE A N 1
ATOM 710 C CA . ILE A 1 86 ? 0.313 -8.601 4.464 1.00 63.41 86 ILE A CA 1
ATOM 711 C C . ILE A 1 86 ? 1.557 -7.773 4.127 1.00 63.41 86 ILE A C 1
ATOM 713 O O . ILE A 1 86 ? 1.642 -7.240 3.026 1.00 63.41 86 ILE A O 1
ATOM 717 N N . LYS A 1 87 ? 2.562 -7.719 5.012 1.00 71.06 87 LYS A N 1
ATOM 718 C CA . LYS A 1 87 ? 3.833 -7.032 4.715 1.00 71.06 87 LYS A CA 1
ATOM 719 C C . LYS A 1 87 ? 4.592 -7.676 3.556 1.00 71.06 87 LYS A C 1
ATOM 721 O O . LYS A 1 87 ? 5.179 -6.967 2.744 1.00 71.06 87 LYS A O 1
ATOM 726 N N . GLU A 1 88 ? 4.587 -9.002 3.469 1.00 79.69 88 GLU A N 1
ATOM 727 C CA . GLU A 1 88 ? 5.217 -9.735 2.371 1.00 79.69 88 GLU A CA 1
ATOM 728 C C . GLU A 1 88 ? 4.507 -9.463 1.036 1.00 79.69 88 GLU A C 1
ATOM 730 O O . GLU A 1 88 ? 5.166 -9.187 0.036 1.00 79.69 88 GLU A O 1
ATOM 735 N N . LEU A 1 89 ? 3.170 -9.449 1.027 1.00 79.56 89 LEU A N 1
ATOM 736 C CA . LEU A 1 89 ? 2.348 -9.099 -0.136 1.00 79.56 89 LEU A CA 1
ATOM 737 C C . LEU A 1 89 ? 2.528 -7.632 -0.556 1.00 79.56 89 LEU A C 1
ATOM 739 O O . LEU A 1 89 ? 2.634 -7.346 -1.747 1.00 79.56 89 LEU A O 1
ATOM 743 N N . GLU A 1 90 ? 2.608 -6.699 0.395 1.00 82.56 90 GLU A N 1
ATOM 744 C CA . GLU A 1 90 ? 2.900 -5.288 0.114 1.00 82.56 90 GLU A CA 1
ATOM 745 C C . GLU A 1 90 ? 4.301 -5.095 -0.475 1.00 82.56 90 GLU A C 1
ATOM 747 O O . GLU A 1 90 ? 4.477 -4.298 -1.399 1.00 82.56 90 GLU A O 1
ATOM 752 N N . ASN A 1 91 ? 5.300 -5.821 0.033 1.00 86.56 91 ASN A N 1
ATOM 753 C CA . ASN A 1 91 ? 6.659 -5.773 -0.498 1.00 86.56 91 ASN A CA 1
ATOM 754 C C . ASN A 1 91 ? 6.734 -6.370 -1.908 1.00 86.56 91 ASN A C 1
ATOM 756 O O . ASN A 1 91 ? 7.305 -5.727 -2.788 1.00 86.56 91 ASN A O 1
ATOM 760 N N . LYS A 1 92 ? 6.088 -7.519 -2.147 1.00 89.44 92 LYS A N 1
ATOM 761 C CA . LYS A 1 92 ? 5.978 -8.134 -3.480 1.00 89.44 92 LYS A CA 1
ATOM 762 C C . LYS A 1 92 ? 5.312 -7.195 -4.485 1.00 89.44 92 LYS A C 1
ATOM 764 O O . LYS A 1 92 ? 5.885 -6.943 -5.538 1.00 89.44 92 LYS A O 1
ATOM 769 N N . ARG A 1 93 ? 4.185 -6.566 -4.124 1.00 87.38 93 ARG A N 1
ATOM 770 C CA . ARG A 1 93 ? 3.528 -5.553 -4.974 1.00 87.38 93 ARG A CA 1
ATOM 771 C C . ARG A 1 93 ? 4.439 -4.367 -5.292 1.00 87.38 93 ARG A C 1
ATOM 773 O O . ARG A 1 93 ? 4.464 -3.906 -6.427 1.00 87.38 93 ARG A O 1
ATOM 780 N N . LYS A 1 94 ? 5.196 -3.868 -4.309 1.00 89.38 94 LYS A N 1
ATOM 781 C CA . LYS A 1 94 ? 6.153 -2.767 -4.524 1.00 89.38 94 LYS A CA 1
ATOM 782 C C . LYS A 1 94 ? 7.319 -3.168 -5.426 1.00 89.38 94 LYS A C 1
ATOM 784 O O . LYS A 1 94 ? 7.844 -2.313 -6.137 1.00 89.38 94 LYS A O 1
ATOM 789 N N . GLU A 1 95 ? 7.769 -4.417 -5.369 1.00 93.50 95 GLU A N 1
ATOM 790 C CA . GLU A 1 95 ? 8.786 -4.937 -6.288 1.00 93.50 95 GLU A CA 1
ATOM 791 C C . GLU A 1 95 ? 8.234 -5.089 -7.705 1.00 93.50 95 GLU A C 1
ATOM 793 O O . GLU A 1 95 ? 8.848 -4.575 -8.639 1.00 93.50 95 GLU A O 1
ATOM 798 N N . GLU A 1 96 ? 7.050 -5.679 -7.867 1.00 93.44 96 GLU A N 1
ATOM 799 C CA . GLU A 1 96 ? 6.372 -5.811 -9.163 1.00 93.44 96 GLU A CA 1
ATOM 800 C C . GLU A 1 96 ? 6.124 -4.449 -9.825 1.00 93.44 96 GLU A C 1
ATOM 802 O O . GLU A 1 96 ? 6.417 -4.270 -11.006 1.00 93.44 96 GLU A O 1
ATOM 807 N N . GLU A 1 97 ? 5.665 -3.451 -9.066 1.00 93.94 97 GLU A N 1
ATOM 808 C CA . GLU A 1 97 ? 5.440 -2.092 -9.571 1.00 93.94 97 GLU A CA 1
ATOM 809 C C . GLU A 1 97 ? 6.748 -1.431 -10.040 1.00 93.94 97 GLU A C 1
ATOM 811 O O . GLU A 1 97 ? 6.787 -0.778 -11.086 1.00 93.94 97 GLU A O 1
ATOM 816 N N . LYS A 1 98 ? 7.855 -1.648 -9.316 1.00 94.94 98 LYS A N 1
ATOM 817 C CA . LYS A 1 98 ? 9.182 -1.163 -9.727 1.00 94.94 98 LYS A CA 1
ATOM 818 C C . LYS A 1 98 ? 9.680 -1.853 -10.993 1.00 94.94 98 LYS A C 1
ATOM 820 O O . LYS A 1 98 ? 10.278 -1.183 -11.837 1.00 94.94 98 LYS A O 1
ATOM 825 N N . GLU A 1 99 ? 9.479 -3.159 -11.126 1.00 95.56 99 GLU A N 1
ATOM 826 C CA . GLU A 1 99 ? 9.870 -3.904 -12.326 1.00 95.56 99 GLU A CA 1
ATOM 827 C C . GLU A 1 99 ? 9.030 -3.488 -13.540 1.00 95.56 99 GLU A C 1
ATOM 829 O O . GLU A 1 99 ? 9.587 -3.222 -14.607 1.00 95.56 99 GLU A O 1
ATOM 834 N N . LEU A 1 100 ? 7.720 -3.296 -13.368 1.00 95.38 100 LEU A N 1
ATOM 835 C CA . LEU A 1 100 ? 6.835 -2.798 -14.421 1.00 95.38 100 LEU A CA 1
ATOM 836 C C . LEU A 1 100 ? 7.218 -1.378 -14.869 1.00 95.38 100 LEU A C 1
ATOM 838 O O . LEU A 1 100 ? 7.289 -1.096 -16.064 1.00 95.38 100 LEU A O 1
ATOM 842 N N . GLU A 1 101 ? 7.541 -0.487 -13.929 1.00 96.25 101 GLU A N 1
ATOM 843 C CA . GLU A 1 101 ? 8.020 0.869 -14.226 1.00 96.25 101 GLU A CA 1
ATOM 844 C C . GLU A 1 101 ? 9.348 0.850 -15.008 1.00 96.25 101 GLU A C 1
ATOM 846 O O . GLU A 1 101 ? 9.546 1.643 -15.936 1.00 96.25 101 GLU A O 1
ATOM 851 N N . LYS A 1 102 ? 10.269 -0.067 -14.674 1.00 95.62 102 LYS A N 1
ATOM 852 C CA . LYS A 1 102 ? 11.516 -0.269 -15.434 1.00 95.62 102 LYS A CA 1
ATOM 853 C C . LYS A 1 102 ? 11.239 -0.801 -16.840 1.00 95.62 102 LYS A C 1
ATOM 855 O O . LYS A 1 102 ? 11.849 -0.299 -17.787 1.00 95.62 102 LYS A O 1
ATOM 860 N N . ALA A 1 103 ? 10.338 -1.772 -16.982 1.00 94.94 103 ALA A N 1
ATOM 861 C CA . ALA A 1 103 ? 9.938 -2.331 -18.272 1.00 94.94 103 ALA A CA 1
ATOM 862 C C . ALA A 1 103 ? 9.320 -1.252 -19.172 1.00 94.94 103 ALA A C 1
ATOM 864 O O . ALA A 1 103 ? 9.797 -1.047 -20.287 1.00 94.94 103 ALA A O 1
ATOM 865 N N . ARG A 1 104 ? 8.384 -0.453 -18.643 1.00 95.31 104 ARG A N 1
ATOM 866 C CA . ARG A 1 104 ? 7.746 0.654 -19.372 1.00 95.31 104 ARG A CA 1
ATOM 867 C C . ARG A 1 104 ? 8.763 1.700 -19.838 1.00 95.31 104 ARG A C 1
ATOM 869 O O . ARG A 1 104 ? 8.737 2.129 -20.987 1.00 95.31 104 ARG A O 1
ATOM 876 N N . LYS A 1 105 ? 9.727 2.067 -18.982 1.00 95.12 105 LYS A N 1
ATOM 877 C CA . LYS A 1 105 ? 10.838 2.966 -19.361 1.00 95.12 105 LYS A CA 1
ATOM 878 C C . LYS A 1 105 ? 11.753 2.366 -20.428 1.00 95.12 105 LYS A C 1
ATOM 880 O O . LYS A 1 105 ? 12.346 3.111 -21.210 1.00 95.12 105 LYS A O 1
ATOM 885 N N . LYS A 1 106 ? 11.936 1.045 -20.440 1.00 95.19 106 LYS A N 1
ATOM 886 C CA . LYS A 1 106 ? 12.737 0.352 -21.454 1.00 95.19 106 LYS A CA 1
ATOM 887 C C . LYS A 1 106 ? 12.013 0.344 -22.801 1.00 95.19 106 LYS A C 1
ATOM 889 O O . LYS A 1 106 ? 12.619 0.768 -23.782 1.00 95.19 106 LYS A O 1
ATOM 894 N N . GLU A 1 107 ? 10.737 -0.029 -22.824 1.00 94.81 107 GLU A N 1
ATOM 895 C CA . GLU A 1 107 ? 9.889 0.027 -24.022 1.00 94.81 107 GLU A CA 1
ATOM 896 C C . GLU A 1 107 ? 9.827 1.442 -24.601 1.00 94.81 107 GLU A C 1
ATOM 898 O O . GLU A 1 107 ? 10.054 1.628 -25.792 1.00 94.81 107 GLU A O 1
ATOM 903 N N . GLU A 1 108 ? 9.638 2.468 -23.766 1.00 94.50 108 GLU A N 1
ATOM 904 C CA . GLU A 1 108 ? 9.618 3.864 -24.219 1.00 94.50 108 GLU A CA 1
ATOM 905 C C . GLU A 1 108 ? 10.949 4.277 -24.876 1.00 94.50 108 GLU A C 1
ATOM 907 O O . GLU A 1 108 ? 10.976 4.973 -25.896 1.00 94.50 108 GLU A O 1
ATOM 912 N N . ARG A 1 109 ? 12.085 3.831 -24.324 1.00 93.31 109 ARG A N 1
ATOM 913 C CA . ARG A 1 109 ? 13.411 4.083 -24.911 1.00 93.31 109 ARG A CA 1
ATOM 914 C C . ARG A 1 109 ? 13.592 3.367 -26.244 1.00 93.31 109 ARG A C 1
ATOM 916 O O . ARG A 1 109 ? 14.212 3.941 -27.139 1.00 93.31 109 ARG A O 1
ATOM 923 N N . GLU A 1 110 ? 13.117 2.133 -26.365 1.00 94.81 110 GLU A N 1
ATOM 924 C CA . GLU A 1 110 ? 13.181 1.358 -27.606 1.00 94.81 110 GLU A CA 1
ATOM 925 C C . GLU A 1 110 ? 12.285 1.975 -28.676 1.00 94.81 110 GLU A C 1
ATOM 927 O O . GLU A 1 110 ? 12.779 2.293 -29.756 1.00 94.81 110 GLU A O 1
ATOM 932 N N . TRP A 1 111 ? 11.044 2.315 -28.328 1.00 94.00 111 TRP A N 1
ATOM 933 C CA . TRP A 1 111 ? 10.136 3.075 -29.180 1.00 94.00 111 TRP A CA 1
ATOM 934 C C . TRP A 1 111 ? 10.772 4.375 -29.677 1.00 94.00 111 TRP A C 1
ATOM 936 O O . TRP A 1 111 ? 10.764 4.667 -30.868 1.00 94.00 111 TRP A O 1
ATOM 946 N N . ARG A 1 112 ? 11.412 5.149 -28.792 1.00 92.31 112 ARG A N 1
ATOM 947 C CA . ARG A 1 112 ? 12.059 6.416 -29.167 1.00 92.31 112 ARG A CA 1
ATOM 948 C C . ARG A 1 112 ? 13.252 6.224 -30.109 1.00 92.31 112 ARG A C 1
ATOM 950 O O . ARG A 1 112 ? 13.531 7.108 -30.923 1.00 92.31 112 ARG A O 1
ATOM 957 N N . LYS A 1 113 ? 13.976 5.105 -29.999 1.00 92.25 113 LYS A N 1
ATOM 958 C CA . LYS A 1 113 ? 15.051 4.735 -30.937 1.00 92.25 113 LYS A CA 1
ATOM 959 C C . LYS A 1 113 ? 14.477 4.311 -32.286 1.00 92.25 113 LYS A C 1
ATOM 961 O O . LYS A 1 113 ? 14.976 4.783 -33.306 1.00 92.25 113 LYS A O 1
ATOM 966 N N . GLU A 1 114 ? 13.440 3.479 -32.283 1.00 91.75 114 GLU A N 1
ATOM 967 C CA . GLU A 1 114 ? 12.756 3.000 -33.487 1.00 91.75 114 GLU A CA 1
ATOM 968 C C . GLU A 1 114 ? 12.129 4.166 -34.254 1.00 91.75 114 GLU A C 1
ATOM 970 O O . GLU A 1 114 ? 12.374 4.343 -35.440 1.00 91.75 114 GLU A O 1
ATOM 975 N N . GLU A 1 115 ? 11.431 5.058 -33.558 1.00 91.44 115 GLU A N 1
ATOM 976 C CA . GLU A 1 115 ? 10.821 6.258 -34.127 1.00 91.44 115 GLU A CA 1
ATOM 977 C C . GLU A 1 115 ? 11.874 7.207 -34.722 1.00 91.44 115 GLU A C 1
ATOM 979 O O . GLU A 1 115 ? 11.706 7.739 -35.821 1.00 91.44 115 GLU A O 1
ATOM 984 N N . ARG A 1 116 ? 13.022 7.383 -34.049 1.00 88.25 116 ARG A N 1
ATOM 985 C CA . ARG A 1 116 ? 14.157 8.128 -34.617 1.00 88.25 116 ARG A CA 1
ATOM 986 C C . ARG A 1 116 ? 14.685 7.448 -35.882 1.00 88.25 116 ARG A C 1
ATOM 988 O O . ARG A 1 116 ? 14.963 8.143 -36.858 1.00 88.25 116 ARG A O 1
ATOM 995 N N . ARG A 1 117 ? 14.836 6.119 -35.876 1.00 85.88 117 ARG A N 1
ATOM 996 C CA . ARG A 1 117 ? 15.298 5.335 -37.032 1.00 85.88 117 ARG A CA 1
ATOM 997 C C . ARG A 1 117 ? 14.326 5.463 -38.203 1.00 85.88 117 ARG A C 1
ATOM 999 O O . ARG A 1 117 ? 14.766 5.739 -39.317 1.00 85.88 117 ARG A O 1
ATOM 1006 N N . ARG A 1 118 ? 13.023 5.361 -37.934 1.00 87.00 118 ARG A N 1
ATOM 1007 C CA . ARG A 1 118 ? 11.941 5.545 -38.903 1.00 87.00 118 ARG A CA 1
ATOM 1008 C C . ARG A 1 118 ? 11.983 6.936 -39.525 1.00 87.00 118 ARG A C 1
ATOM 1010 O O . ARG A 1 118 ? 11.939 7.042 -40.747 1.00 87.00 118 ARG A O 1
ATOM 1017 N N . ARG A 1 119 ? 12.147 7.993 -38.719 1.00 86.56 119 ARG A N 1
ATOM 1018 C CA . ARG A 1 119 ? 12.326 9.358 -39.242 1.00 86.56 119 ARG A CA 1
ATOM 1019 C C . ARG A 1 119 ? 13.566 9.489 -40.109 1.00 86.56 119 ARG A C 1
ATOM 1021 O O . ARG A 1 119 ? 13.449 10.013 -41.203 1.00 86.56 119 ARG A O 1
ATOM 1028 N N . ILE A 1 120 ? 14.725 8.991 -39.670 1.00 80.62 120 ILE A N 1
ATOM 1029 C CA . ILE A 1 120 ? 15.963 9.048 -40.469 1.00 80.62 120 ILE A CA 1
ATOM 1030 C C . ILE A 1 120 ? 15.773 8.357 -41.828 1.00 80.62 120 ILE A C 1
ATOM 1032 O O . ILE A 1 120 ? 16.164 8.920 -42.848 1.00 80.62 120 ILE A O 1
ATOM 1036 N N . MET A 1 121 ? 15.147 7.175 -41.856 1.00 74.25 121 MET A N 1
ATOM 1037 C CA . MET A 1 121 ? 14.849 6.458 -43.103 1.00 74.25 121 MET A CA 1
ATOM 1038 C C . MET A 1 121 ? 13.866 7.226 -43.997 1.00 74.25 121 MET A C 1
ATOM 1040 O O . MET A 1 121 ? 14.078 7.301 -45.202 1.00 74.25 121 MET A O 1
ATOM 1044 N N . ALA A 1 122 ? 12.831 7.841 -43.419 1.00 78.56 122 ALA A N 1
ATOM 1045 C CA . ALA A 1 122 ? 11.868 8.652 -44.165 1.00 78.56 122 ALA A CA 1
ATOM 10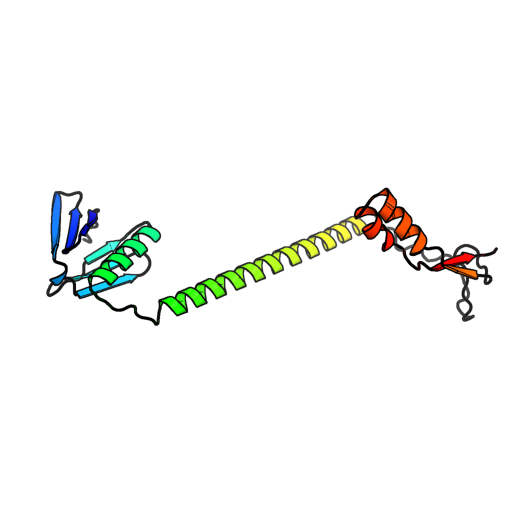46 C C . ALA A 1 122 ? 12.472 9.968 -44.693 1.00 78.56 122 ALA A C 1
ATOM 1048 O O . ALA A 1 122 ? 12.104 10.427 -45.769 1.00 78.56 122 ALA A O 1
ATOM 1049 N N . SER A 1 123 ? 13.406 10.578 -43.957 1.00 74.94 123 SER A N 1
ATOM 1050 C CA . SER A 1 123 ? 14.073 11.829 -44.344 1.00 74.94 123 SER A CA 1
ATOM 1051 C C . SER A 1 123 ? 15.199 11.639 -45.363 1.00 74.94 123 SER A C 1
ATOM 1053 O O . SER A 1 123 ? 15.634 12.619 -45.960 1.00 74.94 123 SER A O 1
ATOM 1055 N N . ASN A 1 124 ? 15.701 10.415 -45.558 1.00 65.88 124 ASN A N 1
ATOM 1056 C CA . ASN A 1 124 ? 16.788 10.143 -46.497 1.00 65.88 124 ASN A CA 1
ATOM 1057 C C . ASN A 1 124 ? 16.574 8.827 -47.271 1.00 65.88 124 ASN A C 1
ATOM 1059 O O . ASN A 1 124 ? 17.297 7.853 -47.044 1.00 65.88 124 ASN A O 1
ATOM 1063 N N . PRO A 1 125 ? 15.623 8.789 -48.223 1.00 58.31 125 PRO A N 1
ATOM 1064 C CA . PRO A 1 125 ? 15.337 7.603 -49.038 1.00 58.31 125 PRO A CA 1
ATOM 1065 C C . PRO A 1 125 ? 16.477 7.197 -50.003 1.00 58.31 125 PRO A C 1
ATOM 1067 O O . PRO A 1 125 ? 16.307 6.263 -50.779 1.00 58.31 125 PRO A O 1
ATOM 1070 N N . GLY A 1 126 ? 17.642 7.868 -49.971 1.00 55.88 126 GLY A N 1
ATOM 1071 C CA . GLY A 1 126 ? 18.734 7.705 -50.944 1.00 55.88 126 GLY A CA 1
ATOM 1072 C C . GLY A 1 126 ? 20.122 7.345 -50.389 1.00 55.88 126 GLY A C 1
ATOM 1073 O O . GLY A 1 126 ? 21.068 7.249 -51.171 1.00 55.88 126 GLY A O 1
ATOM 1074 N N . PHE A 1 127 ? 20.300 7.104 -49.084 1.00 51.72 127 PHE A N 1
ATOM 1075 C CA . PHE A 1 127 ? 21.618 6.743 -48.513 1.00 51.72 127 PHE A CA 1
ATOM 1076 C C . PHE A 1 127 ? 21.976 5.249 -48.673 1.00 51.72 127 PHE A C 1
ATOM 1078 O O . PHE A 1 127 ? 22.711 4.687 -47.871 1.00 51.72 127 PHE A O 1
ATOM 1085 N N . GLY A 1 128 ? 21.434 4.582 -49.693 1.00 49.94 128 GLY A N 1
ATOM 1086 C CA . GLY A 1 128 ? 21.843 3.232 -50.101 1.00 49.94 128 GLY A CA 1
ATOM 1087 C C . GLY A 1 128 ? 22.856 3.221 -51.251 1.00 49.94 128 GLY A C 1
ATOM 1088 O O . GLY A 1 128 ? 23.572 2.244 -51.420 1.00 49.94 128 GLY A O 1
ATOM 1089 N N . ASN A 1 129 ? 22.974 4.319 -52.011 1.00 56.94 129 ASN A N 1
ATOM 1090 C CA . ASN A 1 129 ? 23.659 4.310 -53.313 1.00 56.94 129 ASN A CA 1
ATOM 1091 C C . ASN A 1 129 ? 24.992 5.083 -53.363 1.00 56.94 129 ASN A C 1
ATOM 1093 O O . ASN A 1 129 ? 25.491 5.363 -54.447 1.00 56.94 129 ASN A O 1
ATOM 1097 N N . ARG A 1 130 ? 25.610 5.436 -52.224 1.00 46.31 130 ARG A N 1
ATOM 1098 C CA . ARG A 1 130 ? 26.912 6.149 -52.200 1.00 46.31 130 ARG A CA 1
ATOM 1099 C C . ARG A 1 130 ? 28.028 5.397 -51.462 1.00 46.31 130 ARG A C 1
ATOM 1101 O O . ARG A 1 130 ? 28.903 6.008 -50.861 1.00 46.31 130 ARG A O 1
ATOM 1108 N N . LEU A 1 131 ? 28.005 4.069 -51.517 1.00 49.56 131 LEU A N 1
ATOM 1109 C CA . LEU A 1 131 ? 29.162 3.220 -51.193 1.00 49.56 131 LEU A CA 1
ATOM 1110 C C . LEU A 1 131 ? 29.539 2.298 -52.366 1.00 49.56 131 LEU A C 1
ATOM 1112 O O . LEU A 1 131 ? 30.162 1.264 -52.170 1.00 49.56 131 LEU A O 1
ATOM 1116 N N . GLN A 1 132 ? 29.187 2.675 -53.598 1.00 54.81 132 GLN A N 1
ATOM 1117 C CA . GLN A 1 132 ? 29.621 1.985 -54.816 1.00 54.81 132 GLN A CA 1
ATOM 1118 C C . GLN A 1 132 ? 30.402 2.938 -55.727 1.00 54.81 132 GLN A C 1
ATOM 1120 O O . GLN A 1 132 ? 29.965 3.235 -56.829 1.00 54.81 132 GLN A O 1
ATOM 1125 N N . SER A 1 133 ? 31.545 3.468 -55.279 1.00 53.31 133 SER A N 1
ATOM 1126 C CA . SER A 1 133 ? 32.533 4.014 -56.227 1.00 53.31 133 SER A CA 1
ATOM 1127 C C . SER A 1 133 ? 33.932 4.184 -55.628 1.00 53.31 133 SER A C 1
ATOM 1129 O O . SER A 1 133 ? 34.499 5.270 -55.666 1.00 53.31 133 SER A O 1
ATOM 1131 N N . THR A 1 134 ? 34.543 3.122 -55.116 1.00 44.72 134 THR A N 1
ATOM 1132 C CA . THR A 1 134 ? 36.007 3.024 -55.192 1.00 44.72 134 THR A CA 1
ATOM 1133 C C . THR A 1 134 ? 36.366 1.566 -55.418 1.00 44.72 134 THR A C 1
ATOM 1135 O O . THR A 1 134 ? 36.324 0.767 -54.487 1.00 44.72 134 THR A O 1
ATOM 1138 N N . ASN A 1 135 ? 36.693 1.230 -56.666 1.00 53.28 135 ASN A N 1
ATOM 1139 C CA . ASN A 1 135 ? 37.490 0.055 -57.001 1.00 53.28 135 ASN A CA 1
ATOM 1140 C C . ASN A 1 135 ? 38.810 0.150 -56.222 1.00 53.28 135 ASN A C 1
ATOM 1142 O O . ASN A 1 135 ? 39.743 0.823 -56.652 1.00 53.28 135 ASN A O 1
ATOM 1146 N N . ILE A 1 136 ? 38.867 -0.459 -55.044 1.00 56.19 136 ILE A N 1
ATOM 1147 C CA . ILE A 1 136 ? 40.113 -0.708 -54.327 1.00 56.19 136 ILE A CA 1
ATOM 1148 C C . ILE A 1 136 ? 40.245 -2.223 -54.351 1.00 56.19 136 ILE A C 1
ATOM 1150 O O . ILE A 1 136 ? 39.440 -2.904 -53.729 1.00 56.19 136 ILE A O 1
ATOM 1154 N N . ASN A 1 137 ? 41.202 -2.737 -55.126 1.00 57.00 137 ASN A N 1
ATOM 1155 C CA . ASN A 1 137 ? 41.580 -4.149 -55.097 1.00 57.00 137 ASN A CA 1
ATOM 1156 C C . ASN A 1 137 ? 41.906 -4.535 -53.644 1.00 57.00 137 ASN A C 1
ATOM 1158 O O . ASN A 1 137 ? 42.863 -4.015 -53.067 1.00 57.00 137 ASN A O 1
ATOM 1162 N N . VAL A 1 138 ? 41.072 -5.389 -53.047 1.00 53.88 138 VAL A N 1
ATOM 1163 C CA . VAL A 1 138 ? 41.173 -5.853 -51.653 1.00 53.88 138 VAL A CA 1
ATOM 1164 C C . VAL A 1 138 ? 41.948 -7.171 -51.611 1.00 53.88 138 VAL A C 1
ATOM 1166 O O . VAL A 1 138 ? 41.427 -8.166 -51.128 1.00 53.88 138 VAL A O 1
ATOM 1169 N N . ASP A 1 139 ? 43.172 -7.200 -52.141 1.00 55.88 139 ASP A N 1
ATOM 1170 C CA . ASP A 1 139 ? 43.970 -8.443 -52.150 1.00 55.88 139 ASP A CA 1
ATOM 1171 C C . ASP A 1 139 ? 45.436 -8.292 -51.729 1.00 55.88 139 ASP A C 1
ATOM 1173 O O . ASP A 1 139 ? 46.227 -9.216 -51.867 1.00 55.88 139 ASP A O 1
ATOM 1177 N N . ASP A 1 140 ? 45.783 -7.182 -51.078 1.00 59.59 140 ASP A N 1
ATOM 1178 C CA . ASP A 1 140 ? 47.006 -7.114 -50.281 1.00 59.59 140 ASP A CA 1
ATOM 1179 C C . ASP A 1 140 ? 46.610 -6.804 -48.836 1.00 59.59 140 ASP A C 1
ATOM 1181 O O . ASP A 1 140 ? 45.934 -5.802 -48.593 1.00 59.59 140 ASP A O 1
ATOM 1185 N N . ASN A 1 141 ? 47.050 -7.615 -47.866 1.00 64.00 141 ASN A N 1
ATOM 1186 C CA . ASN A 1 141 ? 46.887 -7.416 -46.410 1.00 64.00 141 ASN A CA 1
ATOM 1187 C C . ASN A 1 141 ? 47.622 -6.157 -45.873 1.00 64.00 141 ASN A C 1
ATOM 1189 O O . ASN A 1 141 ? 48.184 -6.151 -44.778 1.00 64.00 141 ASN A O 1
ATOM 1193 N N . VAL A 1 142 ? 47.662 -5.078 -46.651 1.00 75.38 142 VAL A N 1
ATOM 1194 C CA . VAL A 1 142 ? 48.398 -3.845 -46.396 1.00 75.38 142 VAL A CA 1
ATOM 1195 C C . VAL A 1 142 ? 47.405 -2.738 -46.065 1.00 75.38 142 VAL A C 1
ATOM 1197 O O . VAL A 1 142 ? 46.509 -2.420 -46.847 1.00 75.38 142 VAL A O 1
ATOM 1200 N N . ALA A 1 143 ? 47.583 -2.115 -44.899 1.00 74.81 143 ALA A N 1
ATOM 1201 C CA . ALA A 1 143 ? 46.773 -0.976 -44.488 1.00 74.81 143 ALA A CA 1
ATOM 1202 C C . ALA A 1 143 ? 46.961 0.205 -45.459 1.00 74.81 143 ALA A C 1
ATOM 1204 O O . ALA A 1 143 ? 48.085 0.620 -45.741 1.00 74.81 143 ALA A O 1
ATOM 1205 N N . ARG A 1 144 ? 45.850 0.762 -45.956 1.00 82.00 144 ARG A N 1
ATOM 1206 C CA . ARG A 1 144 ? 45.829 1.901 -46.886 1.00 82.00 144 ARG A CA 1
ATOM 1207 C C . ARG A 1 144 ? 44.929 3.009 -46.362 1.00 82.00 144 ARG A C 1
ATOM 1209 O O . ARG A 1 144 ? 43.902 2.757 -45.734 1.00 82.00 144 ARG A O 1
ATOM 1216 N N . CYS A 1 145 ? 45.286 4.255 -46.645 1.00 82.88 145 CYS A N 1
ATOM 1217 C CA . CYS A 1 145 ? 44.427 5.382 -46.311 1.00 82.88 145 CYS A CA 1
ATOM 1218 C C . CYS A 1 145 ? 43.206 5.435 -47.249 1.00 82.88 145 CYS A C 1
ATOM 1220 O O . CYS A 1 145 ? 43.388 5.563 -48.460 1.00 82.88 145 CYS A O 1
ATOM 1222 N N . PRO A 1 146 ? 41.967 5.458 -46.728 1.00 77.38 146 PRO A N 1
ATOM 1223 C CA . PRO A 1 146 ? 40.751 5.433 -47.549 1.00 77.38 146 PRO A CA 1
ATOM 1224 C C . PRO A 1 146 ? 40.518 6.727 -48.345 1.00 77.38 146 PRO A C 1
ATOM 1226 O O . PRO A 1 146 ? 39.659 6.770 -49.217 1.00 77.38 146 PRO A O 1
ATOM 1229 N N . LYS A 1 147 ? 41.265 7.797 -48.039 1.00 76.00 147 LYS A N 1
ATOM 1230 C CA . LYS A 1 147 ? 41.158 9.095 -48.719 1.00 76.00 147 LYS A CA 1
ATOM 1231 C C . LYS A 1 147 ? 42.224 9.299 -49.797 1.00 76.00 147 LYS A C 1
ATOM 1233 O O . LYS A 1 147 ? 41.940 9.912 -50.818 1.00 76.00 147 LYS A O 1
ATOM 1238 N N . CYS A 1 148 ? 43.460 8.867 -49.531 1.00 79.31 148 CYS A N 1
ATOM 1239 C CA . CYS A 1 148 ? 44.630 9.153 -50.372 1.00 79.31 148 CYS A CA 1
ATOM 1240 C C . CYS A 1 148 ? 45.201 7.892 -51.057 1.00 79.31 148 CYS A C 1
ATOM 1242 O O . CYS A 1 148 ? 45.993 8.028 -51.981 1.00 79.31 148 CYS A O 1
ATOM 1244 N N . GLY A 1 149 ? 44.843 6.684 -50.602 1.00 76.31 149 GLY A N 1
ATOM 1245 C CA . GLY A 1 149 ? 45.377 5.408 -51.094 1.00 76.31 149 GLY A CA 1
ATOM 1246 C C . GLY A 1 149 ? 46.790 5.052 -50.609 1.00 76.31 149 GLY A C 1
ATOM 1247 O O . GLY A 1 149 ? 47.282 3.979 -50.956 1.00 76.31 149 GLY A O 1
ATOM 1248 N N . SER A 1 150 ? 47.447 5.909 -49.812 1.00 79.56 150 SER A N 1
ATOM 1249 C CA . SER A 1 150 ? 48.823 5.674 -49.349 1.00 79.56 150 SER A CA 1
ATOM 1250 C C . SER A 1 150 ? 48.923 4.440 -48.452 1.00 79.56 150 SER A C 1
ATOM 1252 O O . SER A 1 150 ? 48.062 4.212 -47.601 1.00 79.56 150 SER A O 1
ATOM 1254 N N . VAL A 1 151 ? 50.012 3.689 -48.618 1.00 81.62 151 VAL A N 1
ATOM 1255 C CA . VAL A 1 151 ? 50.430 2.590 -47.725 1.00 81.62 151 VAL A CA 1
ATOM 1256 C C . VAL A 1 151 ? 51.349 3.075 -46.596 1.00 81.62 151 VAL A C 1
ATOM 1258 O O . VAL A 1 151 ? 51.527 2.392 -45.595 1.00 81.62 151 VAL A O 1
ATOM 1261 N N . SER A 1 152 ? 51.912 4.282 -46.738 1.00 80.25 152 SER A N 1
ATOM 1262 C CA . SER A 1 152 ? 52.695 4.943 -45.693 1.00 80.25 152 SER A CA 1
ATOM 1263 C C . SER A 1 152 ? 51.748 5.576 -44.671 1.00 80.25 152 SER A C 1
ATOM 1265 O O . SER A 1 152 ? 51.130 6.620 -44.928 1.00 80.25 152 SER A O 1
ATOM 1267 N N . ILE A 1 153 ? 51.578 4.883 -43.544 1.00 83.62 153 ILE A N 1
ATOM 1268 C CA . ILE A 1 153 ? 50.730 5.284 -42.423 1.00 83.62 153 ILE A CA 1
ATOM 1269 C C . ILE A 1 153 ? 51.588 5.296 -41.160 1.00 83.62 153 ILE A C 1
ATOM 1271 O O . ILE A 1 153 ? 52.178 4.281 -40.795 1.00 83.62 153 ILE A O 1
ATOM 1275 N N . THR A 1 154 ? 51.609 6.426 -40.458 1.00 80.69 154 THR A N 1
ATOM 1276 C CA . THR A 1 154 ? 52.251 6.538 -39.141 1.00 80.69 154 THR A CA 1
ATOM 1277 C C . THR A 1 154 ? 51.187 6.593 -38.059 1.00 80.69 154 THR A C 1
ATOM 1279 O O . THR A 1 154 ? 50.202 7.324 -38.180 1.00 80.69 154 THR A O 1
ATOM 1282 N N . ALA A 1 155 ? 51.371 5.798 -37.008 1.00 78.25 155 ALA A N 1
ATOM 1283 C CA . ALA A 1 155 ? 50.478 5.749 -35.861 1.00 78.25 155 ALA A CA 1
ATOM 1284 C C . ALA A 1 155 ? 51.123 6.471 -34.674 1.00 78.25 155 ALA A C 1
ATOM 1286 O O . ALA A 1 155 ? 52.018 5.932 -34.025 1.00 78.25 155 ALA A O 1
ATOM 1287 N N . ASP A 1 156 ? 50.632 7.670 -34.367 1.00 72.06 156 ASP A N 1
ATOM 1288 C CA . ASP A 1 156 ? 51.113 8.459 -33.237 1.00 72.06 156 ASP A CA 1
ATOM 1289 C C . ASP A 1 156 ? 50.117 8.426 -32.077 1.00 72.06 156 ASP A C 1
ATOM 1291 O O . ASP A 1 156 ? 48.896 8.530 -32.245 1.00 72.06 156 ASP A O 1
ATOM 1295 N N . LYS A 1 157 ? 50.643 8.349 -30.852 1.00 67.00 157 LYS A N 1
ATOM 1296 C CA . LYS A 1 157 ? 49.850 8.550 -29.634 1.00 67.00 157 LYS A CA 1
ATOM 1297 C C . LYS A 1 157 ? 49.765 10.045 -29.337 1.00 67.00 157 LYS A C 1
ATOM 1299 O O . LYS A 1 157 ? 50.582 10.585 -28.595 1.00 67.00 157 LYS A O 1
ATOM 1304 N N . LYS A 1 158 ? 48.756 10.726 -29.880 1.00 62.78 158 LYS A N 1
ATOM 1305 C CA . LYS A 1 158 ? 48.397 12.087 -29.448 1.00 62.78 158 LYS A CA 1
ATOM 1306 C C . LYS A 1 158 ? 47.221 12.016 -28.480 1.00 62.78 158 LYS A C 1
ATOM 1308 O O . LYS A 1 158 ? 46.074 11.849 -28.878 1.00 62.78 158 LYS A O 1
ATOM 1313 N N . GLY A 1 159 ? 47.521 12.155 -27.190 1.00 61.56 159 GLY A N 1
ATOM 1314 C CA . GLY A 1 159 ? 46.524 12.172 -26.122 1.00 61.56 159 GLY A CA 1
ATOM 1315 C C . GLY A 1 159 ? 46.947 13.035 -24.935 1.00 61.56 159 GLY A C 1
ATOM 1316 O O . GLY A 1 159 ? 48.112 13.417 -24.804 1.00 61.56 159 GLY A O 1
ATOM 1317 N N . PHE A 1 160 ? 45.982 13.350 -24.070 1.00 55.88 160 PHE A N 1
ATOM 1318 C CA . PHE A 1 160 ? 46.211 14.049 -22.805 1.00 55.88 160 PHE A CA 1
ATOM 1319 C C . PHE A 1 160 ? 47.108 13.174 -21.912 1.00 55.88 160 PHE A C 1
ATOM 1321 O O . PHE A 1 160 ? 46.725 12.065 -21.533 1.00 55.88 160 PHE A O 1
ATOM 1328 N N . SER A 1 161 ? 48.335 13.623 -21.636 1.00 60.22 161 SER A N 1
ATOM 1329 C CA . SER A 1 161 ? 49.237 12.914 -20.727 1.00 60.22 161 SER A CA 1
ATOM 1330 C C . SER A 1 161 ? 48.830 13.182 -19.277 1.00 60.22 161 SER A C 1
ATOM 1332 O O . SER A 1 161 ? 48.255 14.226 -18.969 1.00 60.22 161 SER A O 1
ATOM 1334 N N . LEU A 1 162 ? 49.163 12.257 -18.371 1.00 58.88 162 LEU A N 1
ATOM 1335 C CA . LEU A 1 162 ? 48.981 12.439 -16.922 1.00 58.88 162 LEU A CA 1
ATOM 1336 C C . LEU A 1 162 ? 49.557 13.780 -16.434 1.00 58.88 162 LEU A C 1
ATOM 1338 O O . LEU A 1 162 ? 48.928 14.456 -15.627 1.00 58.88 162 LEU A O 1
ATOM 1342 N N . ALA A 1 163 ? 50.689 14.205 -17.005 1.00 62.16 163 ALA A N 1
ATOM 1343 C CA . ALA A 1 163 ? 51.307 15.496 -16.714 1.00 62.16 163 ALA A CA 1
ATOM 1344 C C . ALA A 1 163 ? 50.430 16.699 -17.126 1.00 62.16 163 ALA A C 1
ATOM 1346 O O . ALA A 1 163 ? 50.304 17.655 -16.366 1.00 62.16 163 ALA A O 1
ATOM 1347 N N . LYS A 1 164 ? 49.761 16.644 -18.288 1.00 64.81 164 LYS A N 1
ATOM 1348 C CA . LYS A 1 164 ? 48.808 17.689 -18.716 1.00 64.81 164 LYS A CA 1
ATOM 1349 C C . LYS A 1 164 ? 47.527 17.681 -17.870 1.00 64.81 164 LYS A C 1
ATOM 1351 O O . LYS A 1 164 ? 46.966 18.738 -17.603 1.00 64.81 164 LYS A O 1
ATOM 1356 N N . GLY A 1 165 ? 47.102 16.503 -17.406 1.00 60.69 165 GLY A N 1
ATOM 1357 C CA . GLY A 1 165 ? 45.993 16.329 -16.459 1.00 60.69 165 GLY A CA 1
ATOM 1358 C C . GLY A 1 165 ? 46.259 16.967 -15.097 1.00 60.69 165 GLY A C 1
ATOM 1359 O O . GLY A 1 165 ? 45.401 17.680 -14.587 1.00 60.69 165 GLY A O 1
ATOM 1360 N N . ALA A 1 166 ? 47.459 16.777 -14.543 1.00 62.84 166 ALA A N 1
ATOM 1361 C CA . ALA A 1 166 ? 47.845 17.355 -13.256 1.00 62.84 166 ALA A CA 1
ATOM 1362 C C . ALA A 1 166 ? 47.812 18.896 -13.270 1.00 62.84 166 ALA A C 1
ATOM 1364 O O . ALA A 1 166 ? 47.283 19.503 -12.340 1.00 62.84 166 ALA A O 1
ATOM 1365 N N . LEU A 1 167 ? 48.275 19.531 -14.356 1.00 64.25 167 LEU A N 1
ATOM 1366 C CA . LEU A 1 167 ? 48.148 20.985 -14.540 1.00 64.25 167 LEU A CA 1
ATOM 1367 C C . LEU A 1 167 ? 46.685 21.450 -14.647 1.00 64.25 167 LEU A C 1
ATOM 1369 O O . LEU A 1 167 ? 46.328 22.491 -14.099 1.00 64.25 167 LEU A O 1
ATOM 1373 N N . GLY A 1 168 ? 45.826 20.681 -15.322 1.00 58.44 168 GLY A N 1
ATOM 1374 C CA . GLY A 1 168 ? 44.391 20.978 -15.418 1.00 58.44 168 GLY A CA 1
ATOM 1375 C C . GLY A 1 168 ? 43.663 20.887 -14.071 1.00 58.44 168 GLY A C 1
ATOM 1376 O O . GLY A 1 168 ? 42.778 21.690 -13.790 1.00 58.44 168 GLY A O 1
ATOM 1377 N N . VAL A 1 169 ? 44.064 19.949 -13.207 1.00 61.47 169 VAL A N 1
ATOM 1378 C CA . VAL A 1 169 ? 43.543 19.831 -11.833 1.00 61.47 169 VAL A CA 1
ATOM 1379 C C . VAL A 1 169 ? 44.029 20.982 -10.954 1.00 61.47 169 VAL A C 1
ATOM 1381 O O . VAL A 1 169 ? 43.244 21.529 -10.186 1.00 61.47 169 VAL A O 1
ATOM 1384 N N . ALA A 1 170 ? 45.290 21.395 -11.094 1.00 64.38 170 ALA A N 1
ATOM 1385 C CA . ALA A 1 170 ? 45.832 22.530 -10.347 1.00 64.38 170 ALA A CA 1
ATOM 1386 C C . ALA A 1 170 ? 45.158 23.867 -10.712 1.00 64.38 170 ALA A C 1
ATOM 1388 O O . ALA A 1 170 ? 45.043 24.744 -9.864 1.00 64.38 170 ALA A O 1
ATOM 1389 N N . THR A 1 171 ? 44.696 24.020 -11.958 1.00 65.12 171 THR A N 1
ATOM 1390 C CA . THR A 1 171 ? 44.096 25.270 -12.460 1.00 65.12 171 THR A CA 1
ATOM 1391 C C . THR A 1 171 ? 42.569 25.322 -12.350 1.00 65.12 171 THR A C 1
ATOM 1393 O O . THR A 1 171 ? 42.024 26.402 -12.148 1.00 65.12 171 THR A O 1
ATOM 1396 N N . VAL A 1 172 ? 41.864 24.187 -12.462 1.00 69.25 172 VAL A N 1
ATOM 1397 C CA . VAL A 1 172 ? 40.381 24.138 -12.516 1.00 69.25 172 VAL A CA 1
ATOM 1398 C C . VAL A 1 172 ? 39.779 23.163 -11.482 1.00 69.25 172 VAL A C 1
ATOM 1400 O O . VAL A 1 172 ? 38.582 22.868 -11.490 1.00 69.25 172 VAL A O 1
ATOM 1403 N N . GLY A 1 173 ? 40.591 22.636 -10.563 1.00 61.44 173 GLY A N 1
ATOM 1404 C CA . GLY A 1 173 ? 40.145 21.740 -9.496 1.00 61.44 173 GLY A CA 1
ATOM 1405 C C . GLY A 1 173 ? 39.603 20.399 -10.007 1.00 61.44 173 GLY A C 1
ATOM 1406 O O . GLY A 1 173 ? 40.050 19.860 -11.022 1.00 61.44 173 GLY A O 1
ATOM 1407 N N . ALA A 1 174 ? 38.613 19.837 -9.304 1.00 62.44 174 ALA A N 1
ATOM 1408 C CA . ALA A 1 174 ? 38.065 18.503 -9.582 1.00 62.44 174 ALA A CA 1
ATOM 1409 C C . ALA A 1 174 ? 37.485 18.339 -11.006 1.00 62.44 174 ALA A C 1
ATOM 1411 O O . ALA A 1 174 ? 37.498 17.236 -11.554 1.00 62.44 174 ALA A O 1
ATOM 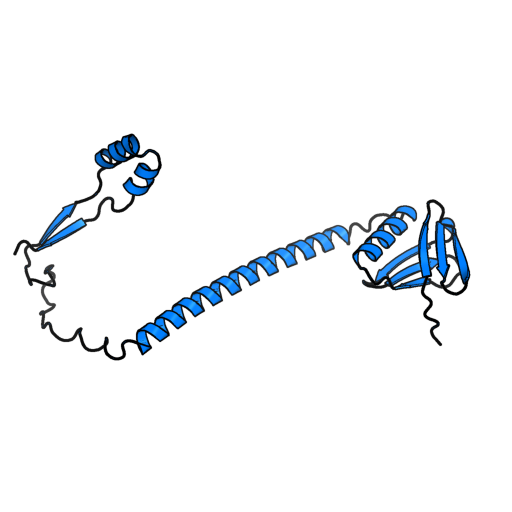1412 N N . TYR A 1 175 ? 37.046 19.426 -11.648 1.00 60.59 175 TYR A N 1
ATOM 1413 C CA . TYR A 1 175 ? 36.580 19.403 -13.040 1.00 60.59 175 TYR A CA 1
ATOM 1414 C C . TYR A 1 175 ? 37.709 19.092 -14.035 1.00 60.59 175 TYR A C 1
ATOM 1416 O O . TYR A 1 175 ? 37.486 18.385 -15.021 1.00 60.59 175 TYR A O 1
ATOM 1424 N N . GLY A 1 176 ? 38.942 19.521 -13.742 1.00 55.81 176 GLY A N 1
ATOM 1425 C CA . GLY A 1 176 ? 40.129 19.166 -14.523 1.00 55.81 176 GLY A CA 1
ATOM 1426 C C . GLY A 1 176 ? 40.444 17.665 -14.491 1.00 55.81 176 GLY A C 1
ATOM 1427 O O . GLY A 1 176 ? 40.940 17.118 -15.477 1.00 55.81 176 GLY A O 1
ATOM 1428 N N . ALA A 1 177 ? 40.085 16.968 -13.405 1.00 61.09 177 ALA A N 1
ATOM 1429 C CA . ALA A 1 177 ? 40.305 15.526 -13.261 1.00 61.09 177 ALA A CA 1
ATOM 1430 C C . ALA A 1 177 ? 39.348 14.700 -14.138 1.00 61.09 177 ALA A C 1
ATOM 1432 O O . ALA A 1 177 ? 39.752 13.695 -14.722 1.00 61.09 177 ALA A O 1
ATOM 1433 N N . ILE A 1 178 ? 38.096 15.147 -14.284 1.00 59.94 178 ILE A N 1
ATOM 1434 C CA . ILE A 1 178 ? 37.080 14.470 -15.107 1.00 59.94 178 ILE A CA 1
ATOM 1435 C C . ILE A 1 178 ? 37.422 14.595 -16.603 1.00 59.94 178 ILE A C 1
ATOM 1437 O O . ILE A 1 178 ? 37.253 13.641 -17.365 1.00 59.94 178 ILE A O 1
ATOM 1441 N N . ALA A 1 179 ? 37.982 15.735 -17.024 1.00 58.16 179 ALA A N 1
ATOM 1442 C CA . ALA A 1 179 ? 38.449 15.942 -18.396 1.00 58.16 179 ALA A CA 1
ATOM 1443 C C . ALA A 1 179 ? 39.742 15.167 -18.722 1.00 58.16 179 ALA A C 1
ATOM 1445 O O . ALA A 1 179 ? 39.929 14.746 -19.863 1.00 58.16 179 ALA A O 1
ATOM 1446 N N . ALA A 1 180 ? 40.608 14.912 -17.734 1.00 52.94 180 ALA A N 1
ATOM 1447 C CA . ALA A 1 180 ? 41.886 14.220 -17.935 1.00 52.94 180 ALA A CA 1
ATOM 1448 C C . ALA A 1 180 ? 41.742 12.759 -18.418 1.00 52.94 180 ALA A C 1
ATOM 1450 O O . ALA A 1 180 ? 42.669 12.212 -19.019 1.00 52.94 180 ALA A O 1
ATOM 1451 N N . GLY A 1 181 ? 40.588 12.122 -18.183 1.00 55.75 181 GLY A N 1
ATOM 1452 C CA . GLY A 1 181 ? 40.283 10.777 -18.687 1.00 55.75 181 GLY A CA 1
ATOM 1453 C C . GLY A 1 181 ? 39.707 10.749 -20.108 1.00 55.75 181 GLY A C 1
ATOM 1454 O O . GLY A 1 181 ? 39.788 9.724 -20.790 1.00 55.75 181 GLY A O 1
ATOM 1455 N N . HIS A 1 182 ? 39.145 11.862 -20.587 1.00 60.31 182 HIS A N 1
ATOM 1456 C CA . HIS A 1 182 ? 38.443 11.915 -21.867 1.00 60.31 182 HIS A CA 1
ATOM 1457 C C . HIS A 1 182 ? 39.442 12.029 -23.030 1.00 60.31 182 HIS A C 1
ATOM 1459 O O . HIS A 1 182 ? 39.992 13.087 -23.316 1.00 60.31 182 HIS A O 1
ATOM 1465 N N . GLY A 1 183 ? 39.686 10.915 -23.728 1.00 56.97 183 GLY A N 1
ATOM 1466 C CA . GLY A 1 183 ? 40.568 10.871 -24.904 1.00 56.97 183 GLY A CA 1
ATOM 1467 C C . GLY A 1 183 ? 42.028 10.504 -24.627 1.00 56.97 183 GLY A C 1
ATOM 1468 O O . GLY A 1 183 ? 42.881 10.691 -25.498 1.00 56.97 183 GLY A O 1
ATOM 1469 N N . LYS A 1 184 ? 42.325 9.945 -23.447 1.00 58.19 184 LYS A N 1
ATOM 1470 C CA . LYS A 1 184 ? 43.625 9.327 -23.150 1.00 58.19 184 LYS A CA 1
ATOM 1471 C C . LYS A 1 184 ? 43.904 8.188 -24.144 1.00 58.19 184 LYS A C 1
ATOM 1473 O O . LYS A 1 184 ? 43.018 7.394 -24.443 1.00 58.19 184 LYS A O 1
ATOM 1478 N N . ASN A 1 185 ? 45.139 8.108 -24.641 1.00 57.97 185 ASN A N 1
ATOM 1479 C CA . ASN A 1 185 ? 45.624 7.041 -25.531 1.00 57.97 185 ASN A CA 1
ATOM 1480 C C . ASN A 1 185 ? 44.867 6.866 -26.862 1.00 57.97 185 ASN A C 1
ATOM 1482 O O . ASN A 1 185 ? 44.857 5.767 -27.416 1.00 57.97 185 ASN A O 1
ATOM 1486 N N . LYS A 1 186 ? 44.269 7.927 -27.418 1.00 64.50 186 LYS A N 1
ATOM 1487 C CA . LYS A 1 186 ? 43.803 7.868 -28.808 1.00 64.50 186 LYS A CA 1
ATOM 1488 C C . LYS A 1 186 ? 45.007 7.719 -29.742 1.00 64.50 186 LYS A C 1
ATOM 1490 O O . LYS A 1 186 ? 45.913 8.552 -29.741 1.00 64.50 186 LYS A O 1
ATOM 1495 N N . VAL A 1 187 ? 45.012 6.634 -30.510 1.00 72.06 187 VAL A N 1
ATOM 1496 C CA . VAL A 1 187 ? 45.965 6.419 -31.599 1.00 72.06 187 VAL A CA 1
ATOM 1497 C C . VAL A 1 187 ? 45.417 7.149 -32.816 1.00 72.06 187 VAL A C 1
ATOM 1499 O O . VAL A 1 187 ? 44.295 6.879 -33.245 1.00 72.06 187 VAL A O 1
ATOM 1502 N N . ILE A 1 188 ? 46.179 8.110 -33.332 1.00 79.00 188 ILE A N 1
ATOM 1503 C CA . ILE A 1 188 ? 45.841 8.824 -34.561 1.00 79.00 188 ILE A CA 1
ATOM 1504 C C . ILE A 1 188 ? 46.746 8.276 -35.656 1.00 79.00 188 ILE A C 1
ATOM 1506 O O . ILE A 1 188 ? 47.964 8.437 -35.604 1.00 79.00 188 ILE A O 1
ATOM 1510 N N . CYS A 1 189 ? 46.136 7.624 -36.640 1.00 76.12 189 CYS A N 1
ATOM 1511 C CA . CYS A 1 189 ? 46.827 7.176 -37.840 1.00 76.12 189 CYS A CA 1
ATOM 1512 C C . CYS A 1 189 ? 46.821 8.310 -38.872 1.00 76.12 189 CYS A C 1
ATOM 1514 O O . CYS A 1 189 ? 45.753 8.795 -39.250 1.00 76.12 189 CYS A O 1
ATOM 1516 N N . THR A 1 190 ? 47.999 8.721 -39.334 1.00 82.19 190 THR A N 1
ATOM 1517 C CA . THR A 1 190 ? 48.174 9.795 -40.322 1.00 82.19 190 THR A CA 1
ATOM 1518 C C . THR A 1 190 ? 48.723 9.214 -41.631 1.00 82.19 190 THR A C 1
ATOM 1520 O O . THR A 1 190 ? 49.727 8.505 -41.610 1.00 82.19 190 THR A O 1
ATOM 1523 N N . CYS A 1 191 ? 48.069 9.506 -42.767 1.00 86.25 191 CYS A N 1
ATOM 1524 C CA . CYS A 1 191 ? 48.602 9.247 -44.121 1.00 86.25 191 CYS A CA 1
ATOM 1525 C C . CYS A 1 191 ? 49.721 10.261 -44.389 1.00 86.25 191 CYS A C 1
ATOM 1527 O O . CYS A 1 191 ? 49.448 11.460 -44.388 1.00 86.25 191 CYS A O 1
ATOM 1529 N N . LEU A 1 192 ? 50.951 9.791 -44.616 1.00 79.06 192 LEU A N 1
ATOM 1530 C CA . LEU A 1 192 ? 52.137 10.639 -44.828 1.00 79.06 192 LEU A CA 1
ATOM 1531 C C . LEU A 1 192 ? 52.339 11.112 -46.279 1.00 79.06 192 LEU A C 1
ATOM 1533 O O . LEU A 1 192 ? 53.447 11.499 -46.610 1.00 79.06 192 LEU A O 1
ATOM 1537 N N . LYS A 1 193 ? 51.283 11.040 -47.101 1.00 57.44 193 LYS A N 1
ATOM 1538 C CA . LYS A 1 193 ? 51.235 11.311 -48.549 1.00 57.44 193 LYS A CA 1
ATOM 1539 C C . LYS A 1 193 ? 52.537 11.770 -49.216 1.00 57.44 193 LYS A C 1
ATOM 1541 O O . LYS A 1 193 ? 52.943 12.928 -48.986 1.00 57.44 193 LYS A O 1
#

pLDDT: mean 76.42, std 14.87, range [41.22, 96.25]

Secondary structure (DSSP, 8-state):
------EEEEE-SSEEEEEETTS-EEEEEGGGEEEEEEETTEEEEEETTSPPEEEE-S-HHHHHHHHHHHHHHTT----HHHHHHHHHHHHHHHHHHHHHHHHHHHHHHHHHHHHHHHHHHHH-TTTTSSS--------S-----TTT--S-EEEEE----HHHHHHHHHHHTHHHHHHHTTTTT-EEEEE--

Radius of gyration: 38.89 Å; chains: 1; bounding box: 89×40×85 Å

Sequence (193 aa):
MKKEQTCNFYIYPNGIYFNFTLGNKVYFSLENLRQVKCDGVTLEIYIRNEEMIKIEIDKEKKLSQAYNVLRKKLGLSPQKLEGEKIKELENKRKEEEKELEKARKKEEREWRKEERRRRIMASNPGFGNRLQSTNINVDDNVARCPKCGSVSITADKKGFSLAKGALGVATVGAYGAIAAGHGKNKVICTCLK

Foldseek 3Di:
DPPDWDWDWDDDLFWIWTGTPVGDIDTDGLVQWDDWDDDQFWIWTDGHPDDIDIDGDPDSVVSVVVRVVSCVSNVPPPPPVPPVVVVVVVVVVVVVVVVVVVVVVVVVVVVVVVVVVVVVCVVPVDVPPPVPDDPDPPPDPADADPPPRASDKDKDFDFQDPVNLVVQCVVPNPVSNVVSPPGHRDIDIDRPD